Protein AF-A0ABD2ZJ04-F1 (afdb_monomer)

Radius of gyration: 22.03 Å; Cα contacts (8 Å, |Δi|>4): 83; chains: 1; bounding box: 43×37×84 Å

Solvent-accessible surface area (backbone atoms only — not comparable to full-atom values): 11538 Å² total; per-residue (Å²): 123,84,74,58,59,59,57,52,47,53,53,50,46,56,52,48,55,53,50,49,58,64,71,70,45,94,80,73,54,46,64,70,48,46,62,56,54,50,48,50,54,46,53,33,56,52,32,47,68,39,93,46,64,73,49,20,69,52,22,46,66,53,39,57,63,46,48,64,52,45,75,72,43,47,63,60,37,46,50,50,22,38,72,35,90,88,52,30,63,60,53,51,46,56,50,34,37,72,71,50,45,92,54,17,60,65,56,48,49,51,50,52,50,54,52,51,52,52,41,43,73,74,67,47,80,81,66,78,85,79,58,83,77,86,73,83,89,82,78,89,76,81,80,77,85,77,90,72,94,76,95,61,91,67,65,56,55,57,52,50,47,50,54,49,52,55,49,52,54,54,46,54,54,48,54,53,55,50,52,53,54,51,54,53,52,51,59,57,54,61,63,68,73,76,118

Foldseek 3Di:
DVPPVVVVVVLVVLVVVLVCVVVVDPDDQLLQNLVSLLVNLLSLVDQCPDPDPVSVVVSVVVNVVSVVVCVVCVLVSLLSNLVPPPCHLLVQLVSLCSNPPPCSVVVSVVSVVVNVVVCVVVPDDDDCPPPDPPDDDDDDDDDDDDDDDDDDRRPVVVVVSVVVVVVVVVVVVVVVVVVVVVVVVVVVVVVVVPD

pLDDT: mean 72.61, std 16.32, range [30.22, 89.62]

Sequence (195 aa):
MNGKWHIVHDCLKKIYDATNHFSGNSFPTSNVFFPDICKLQLKLKEWENSDHDFIRNMAGPMKEKFEKYWDECCLVLAIAVVFDPRFKLALVEYNYNAIYGENAKKYVDRVRSAIVDLFVEYGGELNPSFGYACGSDIEESNFTGANKESDDISDDMFSNFDKWYYRSKSSTIRDYQKSELQAMQVALGESCFRG

InterPro domains:
  IPR012337 Ribonuclease H-like superfamily [SSF53098] (8-164)
  IPR025525 hAT-like transposase, RNase-H fold [PF14372] (31-122)

Mean predicted aligned error: 14.45 Å

Structure (mmCIF, N/CA/C/O backbone):
data_AF-A0ABD2ZJ04-F1
#
_entry.id   AF-A0ABD2ZJ04-F1
#
loop_
_atom_site.group_PDB
_atom_site.id
_atom_site.type_symbol
_atom_site.label_atom_id
_atom_site.label_alt_id
_atom_site.label_comp_id
_atom_site.label_asym_id
_atom_site.label_entity_id
_atom_site.label_seq_id
_atom_site.pdbx_PDB_ins_code
_atom_site.Cartn_x
_atom_site.Cartn_y
_atom_site.Cartn_z
_atom_site.occupancy
_atom_site.B_iso_or_equiv
_atom_site.auth_seq_id
_atom_site.auth_comp_id
_atom_site.auth_asym_id
_atom_site.auth_atom_id
_atom_site.pdbx_PDB_model_num
ATOM 1 N N . MET A 1 1 ? -17.247 -5.713 30.429 1.00 52.03 1 MET A N 1
ATOM 2 C CA . MET A 1 1 ? -15.778 -5.736 30.218 1.00 52.03 1 MET A CA 1
ATOM 3 C C . MET A 1 1 ? -15.306 -6.871 29.297 1.00 52.03 1 MET A C 1
ATOM 5 O O . MET A 1 1 ? -14.289 -6.691 28.644 1.00 52.03 1 MET A O 1
ATOM 9 N N . ASN A 1 2 ? -16.065 -7.963 29.134 1.00 56.69 2 ASN A N 1
ATOM 10 C CA . ASN A 1 2 ? -15.667 -9.153 28.351 1.00 56.69 2 ASN A CA 1
ATOM 11 C C . ASN A 1 2 ? -15.659 -8.973 26.815 1.00 56.69 2 ASN A C 1
ATOM 13 O O . ASN A 1 2 ? -15.213 -9.853 26.089 1.00 56.69 2 ASN A O 1
ATOM 17 N N . GLY A 1 3 ? -16.133 -7.828 26.312 1.00 64.00 3 GLY A N 1
ATOM 18 C CA . GLY A 1 3 ? -16.184 -7.530 24.879 1.00 64.00 3 GLY A CA 1
ATOM 19 C C . GLY A 1 3 ? -14.925 -6.867 24.300 1.00 64.00 3 GLY A C 1
ATOM 20 O O . GLY A 1 3 ? -14.785 -6.761 23.098 1.00 64.00 3 GLY A O 1
ATOM 21 N N . LYS A 1 4 ? -13.998 -6.377 25.127 1.00 75.00 4 LYS A N 1
ATOM 22 C CA . LYS A 1 4 ? -12.838 -5.627 24.604 1.00 75.00 4 LYS A CA 1
ATOM 23 C C . LYS A 1 4 ? -11.666 -6.536 24.231 1.00 75.00 4 LYS A C 1
ATOM 25 O O . LYS A 1 4 ? -10.938 -6.247 23.291 1.00 75.00 4 LYS A O 1
ATOM 30 N N . TRP A 1 5 ? -11.497 -7.641 24.960 1.00 76.50 5 TRP A N 1
ATOM 31 C CA . TRP A 1 5 ? -10.346 -8.531 24.797 1.00 76.50 5 TRP A CA 1
ATOM 32 C C . TRP A 1 5 ? -10.414 -9.365 23.514 1.00 76.50 5 TRP A C 1
ATOM 34 O O . TRP A 1 5 ? -9.384 -9.548 22.879 1.00 76.50 5 TRP A O 1
ATOM 44 N N . HIS A 1 6 ? -11.608 -9.803 23.092 1.00 80.88 6 HIS A N 1
ATOM 45 C CA . HIS A 1 6 ? -11.751 -10.559 21.842 1.00 80.88 6 HIS A CA 1
ATOM 46 C C . HIS A 1 6 ? -11.342 -9.719 20.623 1.00 80.88 6 HIS A C 1
ATOM 48 O O . HIS A 1 6 ? -10.583 -10.190 19.791 1.00 80.88 6 HIS A O 1
ATOM 54 N N . ILE A 1 7 ? -11.716 -8.435 20.586 1.00 80.94 7 ILE A N 1
ATOM 55 C CA . ILE A 1 7 ? -11.368 -7.545 19.469 1.00 80.94 7 ILE A CA 1
ATOM 56 C C . ILE A 1 7 ? -9.852 -7.316 19.393 1.00 80.94 7 ILE A C 1
ATOM 58 O O . ILE A 1 7 ? -9.258 -7.375 18.320 1.00 80.94 7 ILE A O 1
ATOM 62 N N . VAL A 1 8 ? -9.205 -7.095 20.543 1.00 80.62 8 VAL A N 1
ATOM 63 C CA . VAL A 1 8 ? -7.740 -6.959 20.607 1.00 80.62 8 VAL A CA 1
ATOM 64 C C . VAL A 1 8 ? -7.053 -8.257 20.188 1.00 80.62 8 VAL A C 1
ATOM 66 O O . VAL A 1 8 ? -6.099 -8.218 19.415 1.00 80.62 8 VAL A O 1
ATOM 69 N N . HIS A 1 9 ? -7.545 -9.402 20.664 1.00 84.38 9 HIS A N 1
ATOM 70 C CA . HIS A 1 9 ? -7.049 -10.712 20.261 1.00 84.38 9 HIS A CA 1
ATOM 71 C C . HIS A 1 9 ? -7.141 -10.900 18.741 1.00 84.38 9 HIS A C 1
ATOM 73 O O . HIS A 1 9 ? -6.164 -11.317 18.129 1.00 84.38 9 HIS A O 1
ATOM 79 N N . ASP A 1 10 ? -8.255 -10.523 18.115 1.00 83.62 10 ASP A N 1
ATOM 80 C CA . ASP A 1 10 ? -8.449 -10.677 16.671 1.00 83.62 10 ASP A CA 1
ATOM 81 C C . ASP A 1 10 ? -7.525 -9.763 15.853 1.00 83.62 10 ASP A C 1
ATOM 83 O O . ASP A 1 10 ? -7.024 -10.163 14.799 1.00 83.62 10 ASP A O 1
ATOM 87 N N . CYS A 1 11 ? -7.245 -8.551 16.341 1.00 80.44 11 CYS A N 1
ATOM 88 C CA . CYS A 1 11 ? -6.226 -7.678 15.757 1.00 80.44 11 CYS A CA 1
ATOM 89 C C . CYS A 1 11 ? -4.829 -8.304 15.862 1.00 80.44 11 CYS A C 1
ATOM 91 O O . CYS A 1 11 ? -4.124 -8.420 14.860 1.00 80.44 11 CYS A O 1
ATOM 93 N N . LEU A 1 12 ? -4.438 -8.743 17.061 1.00 82.25 12 LEU A N 1
ATOM 94 C CA . LEU A 1 12 ? -3.126 -9.347 17.300 1.00 82.25 12 LEU A CA 1
ATOM 95 C C . LEU A 1 12 ? -2.943 -10.643 16.509 1.00 82.25 12 LEU A C 1
ATOM 97 O O . LEU A 1 12 ? -1.860 -10.880 15.982 1.00 82.25 12 LEU A O 1
ATOM 101 N N . LYS A 1 13 ? -4.004 -11.440 16.368 1.00 84.25 13 LYS A N 1
ATOM 102 C CA . LYS A 1 13 ? -4.003 -12.665 15.571 1.00 84.25 13 LYS A CA 1
ATOM 103 C C . LYS A 1 13 ? -3.698 -12.374 14.103 1.00 84.25 13 LYS A C 1
ATOM 105 O O . LYS A 1 13 ? -2.805 -12.997 13.550 1.00 84.25 13 LYS A O 1
ATOM 110 N N . LYS A 1 14 ? -4.324 -11.358 13.499 1.00 80.88 14 LYS A N 1
ATOM 111 C CA . LYS A 1 14 ? -4.039 -10.955 12.105 1.00 80.88 14 LYS A CA 1
ATOM 112 C C . LYS A 1 14 ? -2.576 -10.558 11.889 1.00 80.88 14 LYS A C 1
ATOM 114 O O . LYS A 1 14 ? -1.989 -10.890 10.863 1.00 80.88 14 LYS A O 1
ATOM 119 N N . ILE A 1 15 ? -1.979 -9.864 12.857 1.00 78.50 15 ILE A N 1
ATOM 120 C CA . ILE A 1 15 ? -0.561 -9.476 12.800 1.00 78.50 15 ILE A CA 1
ATOM 121 C C . ILE A 1 15 ? 0.333 -10.702 12.975 1.00 78.50 15 ILE A C 1
ATOM 123 O O . ILE A 1 15 ? 1.329 -10.846 12.266 1.00 78.50 15 ILE A O 1
ATOM 127 N N . TYR A 1 16 ? -0.021 -11.583 13.910 1.00 82.69 16 TYR A N 1
ATOM 128 C CA . TYR A 1 16 ? 0.692 -12.829 14.147 1.00 82.69 16 TYR A CA 1
ATOM 129 C C . TYR A 1 16 ? 0.674 -13.723 12.908 1.00 82.69 16 TYR A C 1
ATOM 131 O O . TYR A 1 16 ? 1.734 -14.171 12.492 1.00 82.69 16 TYR A O 1
ATOM 139 N N . ASP A 1 17 ? -0.483 -13.907 12.273 1.00 81.56 17 ASP A N 1
ATOM 140 C CA . ASP A 1 17 ? -0.634 -14.732 11.074 1.00 81.56 17 ASP A CA 1
ATOM 141 C C . ASP A 1 17 ? 0.204 -14.177 9.912 1.00 81.56 17 ASP A C 1
ATOM 143 O O . ASP A 1 17 ? 0.935 -14.929 9.266 1.00 81.56 17 ASP A O 1
ATOM 147 N N . ALA A 1 18 ? 0.194 -12.853 9.707 1.00 74.69 18 ALA A N 1
ATOM 148 C CA . ALA A 1 18 ? 1.066 -12.198 8.732 1.00 74.69 18 ALA A CA 1
ATOM 149 C C . ALA A 1 18 ? 2.553 -12.410 9.071 1.00 74.69 18 ALA A C 1
ATOM 151 O O . ALA A 1 18 ? 3.339 -12.818 8.221 1.00 74.69 18 ALA A O 1
ATOM 152 N N . THR A 1 19 ? 2.940 -12.214 10.335 1.00 76.06 19 THR A N 1
ATOM 153 C CA . THR A 1 19 ? 4.325 -12.402 10.806 1.00 76.06 19 THR A CA 1
ATOM 154 C C . THR A 1 19 ? 4.795 -13.841 1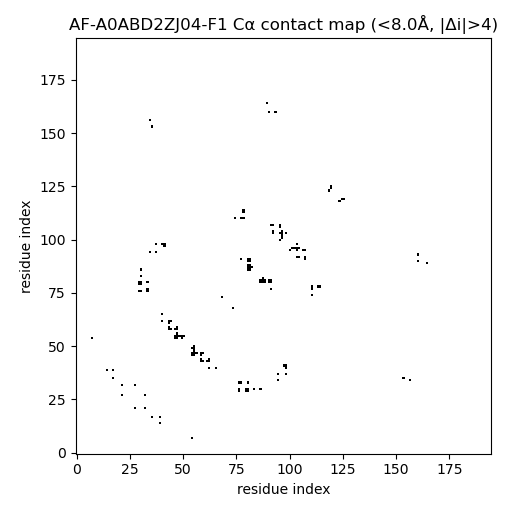0.661 1.00 76.06 19 THR A C 1
ATOM 156 O O . THR A 1 19 ? 5.926 -14.076 10.248 1.00 76.06 19 THR A O 1
ATOM 159 N N . ASN A 1 20 ? 3.932 -14.805 10.963 1.00 76.94 20 ASN A N 1
ATOM 160 C CA . ASN A 1 20 ? 4.231 -16.222 10.847 1.00 76.94 20 ASN A CA 1
ATOM 161 C C . ASN A 1 20 ? 4.338 -16.659 9.381 1.00 76.94 20 ASN A C 1
ATOM 163 O O . ASN A 1 20 ? 5.167 -17.502 9.050 1.00 76.94 20 ASN A O 1
ATOM 167 N N . HIS A 1 21 ? 3.560 -16.044 8.486 1.00 72.81 21 HIS A N 1
ATOM 168 C CA . HIS A 1 21 ? 3.759 -16.201 7.047 1.00 72.81 21 HIS A CA 1
ATOM 169 C C . HIS A 1 21 ? 5.147 -15.680 6.633 1.00 72.81 21 HIS A C 1
ATOM 171 O O . HIS A 1 21 ? 5.867 -16.363 5.903 1.00 72.81 21 HIS A O 1
ATOM 177 N N . PHE A 1 22 ? 5.564 -14.513 7.143 1.00 68.12 22 PHE A N 1
ATOM 178 C CA . PHE A 1 22 ? 6.893 -13.951 6.866 1.00 68.12 22 PHE A CA 1
ATOM 179 C C . PHE A 1 22 ? 8.036 -14.819 7.406 1.00 68.12 22 PHE A C 1
ATOM 181 O O . PHE A 1 22 ? 9.030 -15.017 6.712 1.00 68.12 22 PHE A O 1
ATOM 188 N N . SER A 1 23 ? 7.913 -15.334 8.632 1.00 67.06 23 SER A N 1
ATOM 189 C CA . SER A 1 23 ? 8.980 -16.078 9.312 1.00 67.06 23 SER A CA 1
ATOM 190 C C . SER A 1 23 ? 9.036 -17.564 8.950 1.00 67.06 23 SER A C 1
ATOM 192 O O . SER A 1 23 ? 10.088 -18.184 9.097 1.00 67.06 23 SER A O 1
ATOM 194 N N . GLY A 1 24 ? 7.922 -18.144 8.493 1.00 60.47 24 GLY A N 1
ATOM 195 C CA . GLY A 1 24 ? 7.795 -19.571 8.195 1.00 60.47 24 GLY A CA 1
ATOM 196 C C . GLY A 1 24 ? 8.286 -19.988 6.808 1.00 60.47 24 GLY A C 1
ATOM 197 O O . GLY A 1 24 ? 8.495 -21.178 6.574 1.00 60.47 24 GLY A O 1
ATOM 198 N N . ASN A 1 25 ? 8.491 -19.042 5.889 1.00 60.53 25 ASN A N 1
ATOM 199 C CA . ASN A 1 25 ? 8.977 -19.334 4.544 1.00 60.53 25 ASN A CA 1
ATOM 200 C C . ASN A 1 25 ? 10.493 -19.091 4.464 1.00 60.53 25 ASN A C 1
ATOM 202 O O . ASN A 1 25 ? 10.978 -18.007 4.775 1.00 60.53 25 ASN A O 1
ATOM 206 N N . SER A 1 26 ? 11.253 -20.095 4.018 1.00 56.44 26 SER A N 1
ATOM 207 C CA . SER A 1 26 ? 12.721 -20.032 3.969 1.00 56.44 26 SER A CA 1
ATOM 208 C C . SER A 1 26 ? 13.263 -19.115 2.867 1.00 56.44 26 SER A C 1
ATOM 210 O O . SER A 1 26 ? 14.284 -18.475 3.090 1.00 56.44 26 SER A O 1
ATOM 212 N N 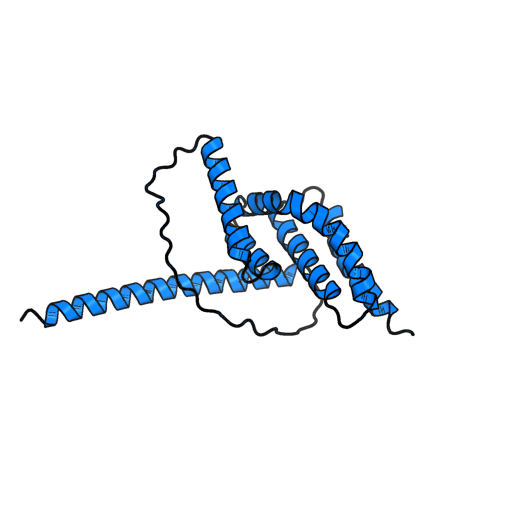. PHE A 1 27 ? 12.582 -19.010 1.715 1.00 53.12 27 PHE A N 1
ATOM 213 C CA . PHE A 1 27 ? 12.887 -18.053 0.629 1.00 53.12 27 PHE A CA 1
ATOM 214 C C . PHE A 1 27 ? 11.633 -17.641 -0.171 1.00 53.12 27 PHE A C 1
ATOM 216 O O . PHE A 1 27 ? 11.444 -18.023 -1.325 1.00 53.12 27 PHE A O 1
ATOM 223 N N . PRO A 1 28 ? 10.733 -16.883 0.442 1.00 55.59 28 PRO A N 1
ATOM 224 C CA . PRO A 1 28 ? 9.572 -16.297 -0.220 1.00 55.59 28 PRO A CA 1
ATOM 225 C C . PRO A 1 28 ? 10.015 -15.138 -1.120 1.00 55.59 28 PRO A C 1
ATOM 227 O O . PRO A 1 28 ? 10.674 -14.191 -0.692 1.00 55.59 28 PRO A O 1
ATOM 230 N N . THR A 1 29 ? 9.684 -15.233 -2.403 1.00 65.25 29 THR A N 1
ATOM 231 C CA . THR A 1 29 ? 10.019 -14.223 -3.407 1.00 65.25 29 THR A CA 1
ATOM 232 C C . THR A 1 29 ? 9.191 -12.948 -3.174 1.00 65.25 29 THR A C 1
ATOM 234 O O . THR A 1 29 ? 8.032 -13.024 -2.762 1.00 65.25 29 THR A O 1
ATOM 237 N N . SER A 1 30 ? 9.757 -11.759 -3.426 1.00 67.94 30 SER A N 1
ATOM 238 C CA . SER A 1 30 ? 9.139 -10.457 -3.088 1.00 67.94 30 SER A CA 1
ATOM 239 C C . SER A 1 30 ? 7.707 -10.270 -3.607 1.00 67.94 30 SER A C 1
ATOM 241 O O . SER A 1 30 ? 6.911 -9.572 -2.987 1.00 67.94 30 SER A O 1
ATOM 243 N N . ASN A 1 31 ? 7.349 -10.925 -4.711 1.00 66.88 31 ASN A N 1
ATOM 244 C CA . ASN A 1 31 ? 6.005 -10.932 -5.291 1.00 66.88 31 ASN A CA 1
ATOM 245 C C . ASN A 1 31 ? 4.940 -11.628 -4.420 1.00 66.88 31 ASN A C 1
ATOM 247 O O . ASN A 1 31 ? 3.766 -11.293 -4.536 1.00 66.88 31 ASN A O 1
ATOM 251 N N . VAL A 1 32 ? 5.327 -12.578 -3.563 1.00 71.81 32 VAL A N 1
ATOM 252 C CA . VAL A 1 32 ? 4.417 -13.242 -2.613 1.00 71.81 32 VAL A CA 1
ATOM 253 C C . VAL A 1 32 ? 4.192 -12.352 -1.394 1.00 71.81 32 VAL A C 1
ATOM 255 O O . VAL A 1 32 ? 3.076 -12.221 -0.912 1.00 71.81 32 VAL A O 1
ATOM 258 N N . PHE A 1 33 ? 5.245 -11.683 -0.935 1.00 74.06 33 PHE A N 1
ATOM 259 C CA . PHE A 1 33 ? 5.199 -10.885 0.284 1.00 74.06 33 PHE A CA 1
ATOM 260 C C . PHE A 1 33 ? 4.663 -9.480 0.129 1.00 74.06 33 PHE A C 1
ATOM 262 O O . PHE A 1 33 ? 4.046 -8.958 1.054 1.00 74.06 33 PHE A O 1
ATOM 269 N N . PHE A 1 34 ? 4.922 -8.843 -1.006 1.00 79.06 34 PHE A N 1
ATOM 270 C CA . PHE A 1 34 ? 4.532 -7.459 -1.207 1.00 79.06 34 PHE A CA 1
ATOM 271 C C . PHE A 1 34 ? 3.024 -7.232 -0.978 1.00 79.06 34 PHE A C 1
ATOM 273 O O . PHE A 1 34 ? 2.696 -6.312 -0.228 1.00 79.06 34 PHE A O 1
ATOM 280 N N . PRO A 1 35 ? 2.105 -8.080 -1.486 1.00 79.44 35 PRO A N 1
ATOM 281 C CA . PRO A 1 35 ? 0.676 -7.963 -1.184 1.00 79.44 35 PRO A CA 1
ATOM 282 C C . PRO A 1 35 ? 0.341 -8.079 0.311 1.00 79.44 35 PRO A C 1
ATOM 284 O O . PRO A 1 35 ? -0.483 -7.321 0.820 1.00 79.44 35 PRO A O 1
ATOM 287 N N . ASP A 1 36 ? 0.997 -8.981 1.042 1.00 78.50 36 ASP A N 1
ATOM 288 C CA . ASP A 1 36 ? 0.732 -9.190 2.471 1.00 78.50 36 ASP A CA 1
ATOM 289 C C . ASP A 1 36 ? 1.241 -8.032 3.335 1.00 78.50 36 ASP A C 1
ATOM 291 O O . ASP A 1 36 ? 0.554 -7.586 4.257 1.00 78.50 36 ASP A O 1
ATOM 295 N N . ILE A 1 37 ? 2.393 -7.461 2.978 1.00 82.06 37 ILE A N 1
ATOM 296 C CA . ILE A 1 37 ? 2.924 -6.247 3.609 1.00 82.06 37 ILE A CA 1
ATOM 297 C C . ILE A 1 37 ? 2.000 -5.051 3.308 1.00 82.06 37 ILE A C 1
ATOM 299 O O . ILE A 1 37 ? 1.683 -4.273 4.209 1.00 82.06 37 ILE A O 1
ATOM 303 N N . CYS A 1 38 ? 1.497 -4.933 2.074 1.00 84.31 38 CYS A N 1
ATOM 304 C CA . CYS A 1 38 ? 0.536 -3.895 1.689 1.00 84.31 38 CYS A CA 1
ATOM 305 C C . CYS A 1 38 ? -0.784 -3.999 2.475 1.00 84.31 38 CYS A C 1
ATOM 307 O O . CYS A 1 38 ? -1.304 -2.992 2.958 1.00 84.31 38 CYS A O 1
ATOM 309 N N . LYS A 1 39 ? -1.319 -5.213 2.659 1.00 82.12 39 LYS A N 1
ATOM 310 C CA . LYS A 1 39 ? -2.508 -5.456 3.496 1.00 82.12 39 LYS A CA 1
ATOM 311 C C . LYS A 1 39 ? -2.283 -5.075 4.947 1.00 82.12 39 LYS A C 1
ATOM 313 O O . LYS A 1 39 ? -3.171 -4.483 5.558 1.00 82.12 39 LYS A O 1
ATOM 318 N N . LEU A 1 40 ? -1.133 -5.438 5.512 1.00 85.62 40 LEU A N 1
ATOM 319 C CA . LEU A 1 40 ? -0.816 -5.104 6.895 1.00 85.62 40 LEU A CA 1
ATOM 320 C C . LEU A 1 40 ? -0.791 -3.582 7.079 1.00 85.62 40 LEU A C 1
ATOM 322 O O . LEU A 1 40 ? -1.387 -3.080 8.032 1.00 85.62 40 LEU A O 1
ATOM 326 N N . GLN A 1 41 ? -0.222 -2.851 6.114 1.00 86.69 41 GLN A N 1
ATOM 327 C CA . GLN A 1 41 ? -0.244 -1.388 6.105 1.00 86.69 41 GLN A CA 1
ATOM 328 C C . GLN A 1 41 ? -1.672 -0.824 6.056 1.00 86.69 41 GLN A C 1
ATOM 330 O O . GLN A 1 41 ? -2.004 0.095 6.808 1.00 86.69 41 GLN A O 1
ATOM 335 N N . LEU A 1 42 ? -2.547 -1.394 5.220 1.00 86.00 42 LEU A N 1
ATOM 336 C CA . LEU A 1 42 ? -3.963 -1.011 5.161 1.00 86.00 42 LEU A CA 1
ATOM 337 C C . LEU A 1 42 ? -4.687 -1.273 6.484 1.00 86.00 42 LEU A C 1
ATOM 339 O O . LEU A 1 42 ? -5.362 -0.385 6.997 1.00 86.00 42 LEU A O 1
ATOM 343 N N . LYS A 1 43 ? -4.506 -2.458 7.076 1.00 86.50 43 LYS A N 1
ATOM 344 C CA . LYS A 1 43 ? -5.142 -2.834 8.348 1.00 86.50 43 LYS A CA 1
ATOM 345 C C . LYS A 1 43 ? -4.693 -1.948 9.504 1.00 86.50 43 LYS A C 1
ATOM 347 O O . LYS A 1 43 ? -5.524 -1.537 10.308 1.00 86.50 43 LYS A O 1
ATOM 352 N N . LEU A 1 44 ? -3.407 -1.609 9.570 1.00 88.12 44 LEU A N 1
ATOM 353 C CA . LEU A 1 44 ? -2.886 -0.682 10.574 1.00 88.12 44 LEU A CA 1
ATOM 354 C C . LEU A 1 44 ? -3.495 0.718 10.417 1.00 88.12 44 LEU A C 1
ATOM 356 O O . LEU A 1 44 ? -3.888 1.319 11.415 1.00 88.12 44 LEU A O 1
ATOM 360 N N . LYS A 1 45 ? -3.654 1.202 9.178 1.00 86.81 45 LYS A N 1
ATOM 361 C CA . LYS A 1 45 ? -4.320 2.481 8.879 1.00 86.81 45 LYS A CA 1
ATOM 362 C C . LYS A 1 45 ? -5.817 2.457 9.218 1.00 86.81 45 LYS A C 1
ATOM 364 O O . LYS A 1 45 ? -6.338 3.440 9.739 1.00 86.81 45 LYS A O 1
ATOM 369 N N . GLU A 1 46 ? -6.511 1.349 8.964 1.00 87.56 46 GLU A N 1
ATOM 370 C CA . GLU A 1 46 ? -7.910 1.155 9.377 1.00 87.56 46 GLU A CA 1
ATOM 371 C C . GLU A 1 46 ? -8.051 1.196 10.906 1.00 87.56 46 GLU A C 1
ATOM 373 O O . GLU A 1 46 ? -8.918 1.888 11.435 1.00 87.56 46 GLU A O 1
ATOM 378 N N . TRP A 1 47 ? -7.185 0.487 11.634 1.00 87.62 47 TRP A N 1
ATOM 379 C CA . TRP A 1 47 ? -7.240 0.420 13.096 1.00 87.62 47 TRP A CA 1
ATOM 380 C C . TRP A 1 47 ? -6.853 1.729 13.784 1.00 87.62 47 TRP A C 1
ATOM 382 O O . TRP A 1 47 ? -7.423 2.063 14.823 1.00 87.62 47 TRP A O 1
ATOM 392 N N . GLU A 1 48 ? -5.930 2.491 13.201 1.00 88.00 48 GLU A N 1
ATOM 393 C CA . GLU A 1 48 ? -5.597 3.844 13.653 1.00 88.00 48 GLU A CA 1
ATOM 394 C C . GLU A 1 48 ? -6.812 4.786 13.578 1.00 88.00 48 GLU A C 1
ATOM 396 O O . GLU A 1 48 ? -6.980 5.646 14.438 1.00 88.00 48 GLU A O 1
ATOM 401 N N . ASN A 1 49 ? -7.708 4.573 12.612 1.00 85.62 49 ASN A N 1
ATOM 402 C CA . ASN A 1 49 ? -8.936 5.353 12.439 1.00 85.62 49 ASN A CA 1
ATOM 403 C C . ASN A 1 49 ? -10.179 4.673 13.041 1.00 85.62 49 ASN A C 1
ATOM 405 O O . ASN A 1 49 ? -11.305 5.033 12.707 1.00 85.62 49 ASN A O 1
ATOM 409 N N . SER A 1 50 ? -10.000 3.683 13.920 1.00 87.19 50 SER A N 1
ATOM 410 C CA . SER A 1 50 ? -11.116 2.961 14.532 1.00 87.19 50 SER A CA 1
ATOM 411 C C . SER A 1 50 ? -11.892 3.824 15.537 1.00 87.19 50 SER A C 1
ATOM 413 O O . SER A 1 50 ? -11.299 4.540 16.354 1.00 87.19 50 SER A O 1
ATOM 415 N N . ASP A 1 51 ? -13.218 3.643 15.559 1.00 85.12 51 ASP A N 1
ATOM 416 C CA . ASP A 1 51 ? -14.142 4.192 16.567 1.00 85.12 51 ASP A CA 1
ATOM 417 C C . ASP A 1 51 ? -13.830 3.710 17.995 1.00 85.12 51 ASP A C 1
ATOM 419 O O . ASP A 1 51 ? -14.285 4.277 18.989 1.00 85.12 51 ASP A O 1
ATOM 423 N N . HIS A 1 52 ? -13.057 2.632 18.124 1.00 85.25 52 HIS A N 1
ATOM 424 C CA . HIS A 1 52 ? -12.665 2.069 19.403 1.00 85.25 52 HIS A CA 1
ATOM 425 C C . HIS A 1 52 ? -11.328 2.644 19.880 1.00 85.25 52 HIS A C 1
ATOM 427 O O . HIS A 1 52 ? -10.260 2.243 19.418 1.00 85.25 52 HIS A O 1
ATOM 433 N N . ASP A 1 53 ? -11.376 3.502 20.902 1.00 84.94 53 ASP A N 1
ATOM 434 C CA . ASP A 1 53 ? -10.191 4.158 21.482 1.00 84.94 53 ASP A CA 1
ATOM 435 C C . ASP A 1 53 ? -9.060 3.191 21.854 1.00 84.94 53 ASP A C 1
ATOM 437 O O . ASP A 1 53 ? -7.885 3.488 21.659 1.00 84.94 53 ASP A O 1
ATOM 441 N N . PHE A 1 54 ? -9.396 2.007 22.370 1.00 82.12 54 PHE A N 1
ATOM 442 C CA . PHE A 1 54 ? -8.394 1.012 22.758 1.00 82.12 54 PHE A CA 1
ATOM 443 C C . PHE A 1 54 ? -7.697 0.362 21.551 1.00 82.12 54 PHE A C 1
ATOM 445 O O . PHE A 1 54 ? -6.532 -0.009 21.671 1.00 82.12 54 PHE A O 1
ATOM 452 N N . ILE A 1 55 ? -8.373 0.251 20.401 1.00 85.94 55 ILE A N 1
ATOM 453 C CA . ILE A 1 55 ? -7.765 -0.228 19.152 1.00 85.94 55 ILE A CA 1
ATOM 454 C C . ILE A 1 55 ? -6.829 0.844 18.616 1.00 85.94 55 ILE A C 1
ATOM 456 O O . ILE A 1 55 ? -5.678 0.542 18.325 1.00 85.94 55 ILE A O 1
ATOM 460 N N . ARG A 1 56 ? -7.278 2.100 18.573 1.00 88.38 56 ARG A N 1
ATOM 461 C CA . ARG A 1 56 ? -6.460 3.228 18.118 1.00 88.38 56 ARG A CA 1
ATOM 462 C C . ARG A 1 56 ? -5.188 3.400 18.953 1.00 88.38 56 ARG A C 1
ATOM 464 O O . ARG A 1 56 ? -4.099 3.522 18.395 1.00 88.38 56 ARG A O 1
ATOM 471 N N . ASN A 1 57 ? -5.310 3.310 20.280 1.00 85.75 57 ASN A N 1
ATOM 472 C CA . ASN A 1 57 ? -4.176 3.390 21.209 1.00 85.75 57 ASN A CA 1
ATOM 473 C C . ASN A 1 57 ? -3.152 2.258 21.017 1.00 85.75 57 ASN A C 1
ATOM 475 O O . ASN A 1 57 ? -1.977 2.440 21.322 1.00 85.75 57 ASN A O 1
ATOM 479 N N . MET A 1 58 ? -3.583 1.093 20.529 1.00 86.44 58 MET A N 1
ATOM 480 C CA . MET A 1 58 ? -2.695 -0.019 20.181 1.00 86.44 58 MET A CA 1
ATOM 481 C C . MET A 1 58 ? -2.122 0.139 18.765 1.00 86.44 58 MET A C 1
ATOM 483 O O . MET A 1 58 ? -0.938 -0.104 18.552 1.00 86.44 58 MET A O 1
ATOM 487 N N . ALA A 1 59 ? -2.949 0.544 17.802 1.00 88.31 59 ALA A N 1
ATOM 488 C CA . ALA A 1 59 ? -2.602 0.600 16.389 1.00 88.31 59 ALA A CA 1
ATOM 489 C C . ALA A 1 59 ? -1.531 1.649 16.087 1.00 88.31 59 ALA A C 1
ATOM 491 O O . ALA A 1 59 ? -0.619 1.350 15.323 1.00 88.31 59 ALA A O 1
ATOM 492 N N . GLY A 1 60 ? -1.587 2.825 16.723 1.00 86.81 60 GLY A N 1
ATOM 493 C CA . GLY A 1 60 ? -0.608 3.900 16.513 1.00 86.81 60 GLY A CA 1
ATOM 494 C C . GLY A 1 60 ? 0.846 3.439 16.716 1.00 86.81 60 GLY A C 1
ATOM 495 O O . GLY A 1 60 ? 1.619 3.456 15.760 1.00 86.81 60 GLY A O 1
ATOM 496 N N . PRO A 1 61 ? 1.222 2.928 17.906 1.00 87.44 61 PRO A N 1
ATOM 497 C CA . PRO A 1 61 ? 2.579 2.431 18.154 1.00 87.44 61 PRO A CA 1
ATOM 498 C C . PRO A 1 61 ? 3.000 1.253 17.262 1.00 87.44 61 PRO A C 1
ATOM 500 O O . PRO A 1 61 ? 4.185 1.077 16.976 1.00 87.44 61 PRO A O 1
ATOM 503 N N . MET A 1 62 ? 2.055 0.401 16.848 1.00 85.94 62 MET A N 1
ATOM 504 C CA . MET A 1 62 ? 2.349 -0.718 15.942 1.00 85.94 62 MET A CA 1
ATOM 505 C C . MET A 1 62 ? 2.614 -0.229 14.519 1.00 85.94 62 MET A C 1
ATOM 507 O O . MET A 1 62 ? 3.547 -0.704 13.873 1.00 85.94 62 MET A O 1
ATOM 511 N N . LYS A 1 63 ? 1.830 0.750 14.064 1.00 87.0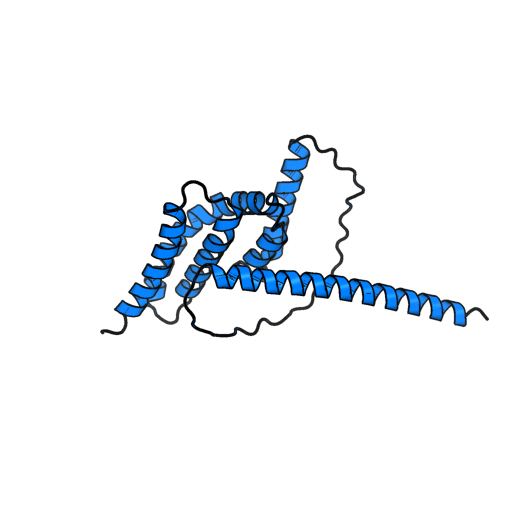0 63 LYS A N 1
ATOM 512 C CA . LYS A 1 63 ? 1.991 1.406 12.773 1.00 87.00 63 LYS A CA 1
ATOM 513 C C . LYS A 1 63 ? 3.302 2.175 12.699 1.00 87.00 63 LYS A C 1
ATOM 515 O O . LYS A 1 63 ? 4.038 1.969 11.750 1.00 87.00 63 LYS A O 1
ATOM 520 N N . GLU A 1 64 ? 3.650 2.952 13.721 1.00 88.00 64 GLU A N 1
ATOM 521 C CA . GLU A 1 64 ? 4.917 3.698 13.773 1.00 88.00 64 GLU A CA 1
ATOM 522 C C . GLU A 1 64 ? 6.137 2.770 13.617 1.00 88.00 64 GLU A C 1
ATOM 524 O O . GLU A 1 64 ? 7.050 3.035 12.833 1.00 88.00 64 GLU A O 1
ATOM 529 N N . LYS A 1 65 ? 6.134 1.623 14.311 1.00 85.56 65 LYS A N 1
ATOM 530 C CA . LYS A 1 65 ? 7.197 0.617 14.165 1.00 85.56 65 LYS A CA 1
ATOM 531 C C . LYS A 1 65 ? 7.243 0.025 12.764 1.00 85.56 65 LYS A C 1
ATOM 533 O O . LYS A 1 65 ? 8.332 -0.256 12.276 1.00 85.56 65 LYS A O 1
ATOM 538 N N . PHE A 1 66 ? 6.087 -0.194 12.147 1.00 86.50 66 PHE A N 1
ATOM 539 C CA . PHE A 1 66 ? 5.995 -0.754 10.806 1.00 86.50 66 PHE A CA 1
ATOM 540 C C . PHE A 1 66 ? 6.413 0.254 9.725 1.00 86.50 66 PHE A C 1
ATOM 542 O O . PHE A 1 66 ? 7.164 -0.110 8.822 1.00 86.50 66 PHE A O 1
ATOM 549 N N . GLU A 1 67 ? 6.002 1.519 9.842 1.00 86.31 67 GLU A N 1
ATOM 550 C CA . GLU A 1 67 ? 6.312 2.591 8.887 1.00 86.31 67 GLU A CA 1
ATOM 551 C C . GLU A 1 67 ? 7.820 2.773 8.699 1.00 86.31 67 GLU A C 1
ATOM 553 O O . GLU A 1 67 ? 8.277 2.945 7.572 1.00 86.31 67 GLU A O 1
ATOM 558 N N . LYS A 1 68 ? 8.608 2.602 9.769 1.00 83.31 68 LYS A N 1
ATOM 559 C CA . LYS A 1 68 ? 10.073 2.626 9.689 1.00 83.31 68 LYS A CA 1
ATOM 560 C C . LYS A 1 68 ? 10.633 1.626 8.668 1.00 83.31 68 LYS A C 1
ATOM 562 O O . LYS A 1 68 ? 11.544 1.960 7.920 1.00 83.31 68 LYS A O 1
ATOM 567 N N . TYR A 1 69 ? 10.094 0.409 8.632 1.00 79.50 69 TYR A N 1
ATOM 568 C CA . TYR A 1 69 ? 10.522 -0.619 7.678 1.00 79.50 69 TYR A CA 1
ATOM 569 C C . TYR A 1 69 ? 9.869 -0.435 6.308 1.00 79.50 69 TYR A C 1
ATOM 571 O O . TYR A 1 69 ? 10.481 -0.721 5.279 1.00 79.50 69 TYR A O 1
ATOM 579 N N . TRP A 1 70 ? 8.626 0.046 6.285 1.00 83.56 70 TRP A N 1
ATOM 580 C CA . TRP A 1 70 ? 7.899 0.322 5.053 1.00 83.56 70 TRP A CA 1
ATOM 581 C C . TRP A 1 70 ? 8.627 1.365 4.199 1.00 83.56 70 TRP A C 1
ATOM 583 O O . TRP A 1 70 ? 8.877 1.112 3.024 1.00 83.56 70 TRP A O 1
ATOM 593 N N . ASP A 1 71 ? 9.052 2.487 4.777 1.00 80.31 71 ASP A N 1
ATOM 594 C CA . ASP A 1 71 ? 9.720 3.554 4.022 1.00 80.31 71 ASP A CA 1
ATOM 595 C C . ASP A 1 71 ? 11.084 3.132 3.453 1.00 80.31 71 ASP A C 1
ATOM 597 O O . ASP A 1 71 ? 11.460 3.563 2.358 1.00 80.31 71 ASP A O 1
ATOM 601 N N . GLU A 1 72 ? 11.806 2.258 4.159 1.00 75.75 72 GLU A N 1
ATOM 602 C CA . GLU A 1 72 ? 13.115 1.751 3.736 1.00 75.75 72 GLU A CA 1
ATOM 603 C C . GLU A 1 72 ? 12.999 0.662 2.656 1.00 75.75 72 GLU A C 1
ATOM 605 O O . GLU A 1 72 ? 13.762 0.655 1.687 1.00 75.75 72 GLU A O 1
ATOM 610 N N . CYS A 1 73 ? 12.045 -0.263 2.792 1.00 78.50 73 CYS A N 1
ATOM 611 C CA . CYS A 1 73 ? 12.003 -1.475 1.969 1.00 78.50 73 CYS A CA 1
ATOM 612 C C . CYS A 1 73 ? 10.954 -1.449 0.849 1.00 78.50 73 CYS A C 1
ATOM 614 O O . CYS A 1 73 ? 11.087 -2.205 -0.116 1.00 78.50 73 CYS A O 1
ATOM 616 N N . CYS A 1 74 ? 9.921 -0.606 0.933 1.00 82.94 74 CYS A N 1
ATOM 617 C CA . CYS A 1 74 ? 8.775 -0.663 0.019 1.00 82.94 74 CYS A CA 1
ATOM 618 C C . CYS A 1 74 ? 9.167 -0.441 -1.450 1.00 82.94 74 CYS A C 1
ATOM 620 O O . CYS A 1 74 ? 8.719 -1.183 -2.324 1.00 82.94 74 CYS A O 1
ATOM 622 N N . LEU A 1 75 ? 10.079 0.499 -1.730 1.00 83.94 75 LEU A N 1
ATOM 623 C CA . LEU A 1 75 ? 10.565 0.734 -3.095 1.00 83.94 75 LEU A CA 1
ATOM 624 C C . LEU A 1 75 ? 11.297 -0.491 -3.665 1.00 83.94 75 LEU A C 1
ATOM 626 O O . LEU A 1 75 ? 11.041 -0.882 -4.801 1.00 83.94 75 LEU A O 1
ATOM 630 N N . VAL A 1 76 ? 12.173 -1.119 -2.877 1.00 85.12 76 VAL A N 1
ATOM 631 C CA . VAL A 1 76 ? 12.943 -2.299 -3.304 1.00 85.12 76 VAL A CA 1
ATOM 632 C C . VAL A 1 76 ? 12.017 -3.491 -3.551 1.00 85.12 76 VAL A C 1
ATOM 634 O O . VAL A 1 76 ? 12.149 -4.181 -4.562 1.00 85.12 76 VAL A O 1
ATOM 637 N N . LEU A 1 77 ? 11.038 -3.707 -2.667 1.00 83.94 77 LEU A N 1
ATOM 638 C CA . LEU A 1 77 ? 10.030 -4.752 -2.835 1.00 83.94 77 LEU A CA 1
ATOM 639 C C . LEU A 1 77 ? 9.176 -4.514 -4.085 1.00 83.94 77 LEU A C 1
ATOM 641 O O . LEU A 1 77 ? 8.951 -5.451 -4.849 1.00 83.94 77 LEU A O 1
ATOM 645 N N . ALA A 1 78 ? 8.759 -3.269 -4.332 1.00 84.38 78 ALA A N 1
ATOM 646 C CA . ALA A 1 78 ? 8.006 -2.903 -5.525 1.00 84.38 78 ALA A CA 1
ATOM 647 C C . ALA A 1 78 ? 8.813 -3.150 -6.809 1.00 84.38 78 ALA A C 1
ATOM 649 O O . ALA A 1 78 ? 8.294 -3.752 -7.742 1.00 84.38 78 ALA A O 1
ATOM 650 N N . ILE A 1 79 ? 10.094 -2.769 -6.856 1.00 85.12 79 ILE A N 1
ATOM 651 C CA . ILE A 1 79 ? 10.970 -3.053 -8.006 1.00 85.12 79 ILE A CA 1
ATOM 652 C C . ILE A 1 79 ? 11.097 -4.567 -8.233 1.00 85.12 79 ILE A C 1
ATOM 654 O O . ILE A 1 79 ? 10.934 -5.039 -9.359 1.00 85.12 79 ILE A O 1
ATOM 658 N N . ALA A 1 80 ? 11.319 -5.345 -7.169 1.00 84.75 80 ALA A N 1
ATOM 659 C CA . ALA A 1 80 ? 11.422 -6.801 -7.256 1.00 84.75 80 ALA A CA 1
ATOM 660 C C . ALA A 1 80 ? 10.127 -7.457 -7.772 1.00 84.75 80 ALA A C 1
ATOM 662 O O . ALA A 1 80 ? 10.186 -8.409 -8.546 1.00 84.75 80 ALA A O 1
ATOM 663 N N . VAL A 1 81 ? 8.960 -6.925 -7.392 1.00 84.38 81 VAL A N 1
ATOM 664 C CA . VAL A 1 81 ? 7.654 -7.346 -7.925 1.00 84.38 81 VAL A CA 1
ATOM 665 C C . VAL A 1 81 ? 7.537 -7.043 -9.417 1.00 84.38 81 VAL A C 1
ATOM 667 O O . VAL A 1 81 ? 7.032 -7.878 -10.165 1.00 84.38 81 VAL A O 1
ATOM 670 N N . VAL A 1 82 ? 8.001 -5.874 -9.871 1.00 84.38 82 VAL A N 1
ATOM 671 C CA . VAL A 1 82 ? 7.924 -5.502 -11.294 1.00 84.38 82 VAL A CA 1
ATOM 672 C C . VAL A 1 82 ? 8.812 -6.391 -12.159 1.00 84.38 82 VAL A C 1
ATOM 674 O O . VAL A 1 82 ? 8.428 -6.713 -1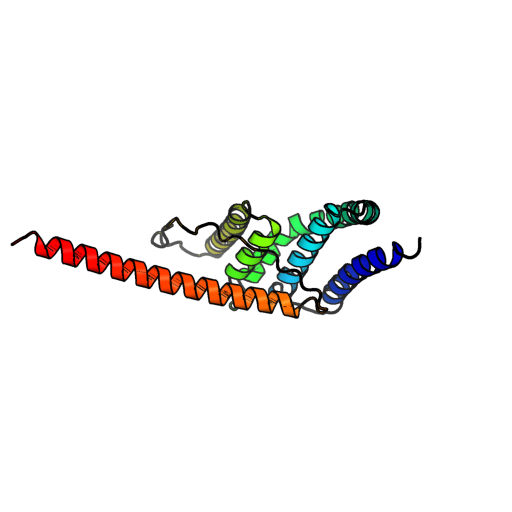3.285 1.00 84.38 82 VAL A O 1
ATOM 677 N N . PHE A 1 83 ? 9.958 -6.826 -11.634 1.00 79.69 83 PHE A N 1
ATOM 678 C CA . PHE A 1 83 ? 10.814 -7.798 -12.310 1.00 79.69 83 PHE A CA 1
ATOM 679 C C . PHE A 1 83 ? 10.255 -9.231 -12.305 1.00 79.69 83 PHE A C 1
ATOM 681 O O . PHE A 1 83 ? 10.754 -10.057 -13.069 1.00 79.69 83 PHE A O 1
ATOM 688 N N . ASP A 1 84 ? 9.200 -9.540 -11.537 1.00 76.50 84 ASP A N 1
ATOM 689 C CA . ASP A 1 84 ? 8.473 -10.805 -11.692 1.00 76.50 84 ASP A CA 1
ATOM 690 C C . ASP A 1 84 ? 7.599 -10.753 -12.970 1.00 76.50 84 ASP A C 1
ATOM 692 O O . ASP A 1 84 ? 6.665 -9.940 -13.058 1.00 76.50 84 ASP A O 1
ATOM 696 N N . PRO A 1 85 ? 7.837 -11.636 -13.964 1.00 65.88 85 PRO A N 1
ATOM 697 C CA . PRO A 1 85 ? 7.138 -11.620 -15.253 1.00 65.88 85 PRO A CA 1
ATOM 698 C C . PRO A 1 85 ? 5.610 -11.727 -15.159 1.00 65.88 85 PRO A C 1
ATOM 700 O O . PRO A 1 85 ? 4.905 -11.345 -16.101 1.00 65.88 85 PRO A O 1
ATOM 703 N N . ARG A 1 86 ? 5.095 -12.277 -14.050 1.00 63.34 86 ARG A N 1
ATOM 704 C CA . ARG A 1 86 ? 3.676 -12.599 -13.863 1.00 63.34 86 ARG A CA 1
ATOM 705 C C . ARG A 1 86 ? 2.837 -11.391 -13.457 1.00 63.34 86 ARG A C 1
ATOM 707 O O . ARG A 1 86 ? 1.685 -11.306 -13.868 1.00 63.34 86 ARG A O 1
ATOM 714 N N . PHE A 1 87 ? 3.400 -10.459 -12.690 1.00 64.19 87 PHE A N 1
ATOM 715 C CA . PHE A 1 87 ? 2.631 -9.409 -12.008 1.00 64.19 87 PHE A CA 1
ATOM 716 C C . PHE A 1 87 ? 2.866 -8.010 -12.588 1.00 64.19 87 PHE A C 1
ATOM 718 O O . PHE A 1 87 ? 1.911 -7.239 -12.724 1.00 64.19 87 PHE A O 1
ATOM 725 N N . LYS A 1 88 ? 4.103 -7.712 -13.024 1.00 76.06 88 LYS A N 1
ATOM 726 C CA . LYS A 1 88 ? 4.502 -6.422 -13.624 1.00 76.06 88 LYS A CA 1
ATOM 727 C C . LYS A 1 88 ? 4.135 -5.219 -12.722 1.00 76.06 88 LYS A C 1
ATOM 729 O O . LYS A 1 88 ? 3.819 -5.366 -11.544 1.00 76.06 88 LYS A O 1
ATOM 734 N N . LEU A 1 89 ? 4.160 -4.004 -13.281 1.00 83.56 89 LEU A N 1
ATOM 735 C CA . LEU A 1 89 ? 3.785 -2.751 -12.597 1.00 83.56 89 LEU A CA 1
ATOM 736 C C . LEU A 1 89 ? 2.332 -2.733 -12.088 1.00 83.56 89 LEU A C 1
ATOM 738 O O . LEU A 1 89 ? 2.034 -2.047 -11.115 1.00 83.56 89 LEU A O 1
ATOM 742 N N . ALA A 1 90 ? 1.455 -3.546 -12.682 1.00 82.94 90 ALA A N 1
ATOM 743 C CA . ALA A 1 90 ? 0.033 -3.600 -12.353 1.00 82.94 90 ALA A CA 1
ATOM 744 C C . ALA A 1 90 ? -0.236 -3.988 -10.887 1.00 82.94 90 ALA A C 1
ATOM 746 O O . ALA A 1 90 ? -1.148 -3.447 -10.265 1.00 82.94 90 ALA A O 1
ATOM 747 N N . LEU A 1 91 ? 0.559 -4.897 -10.307 1.00 83.06 91 LEU A N 1
ATOM 748 C CA . LEU A 1 91 ? 0.394 -5.274 -8.898 1.00 83.06 91 LEU A CA 1
ATOM 749 C C . LEU A 1 91 ? 0.804 -4.136 -7.954 1.00 83.06 91 LEU A C 1
ATOM 751 O O . LEU A 1 91 ? 0.152 -3.922 -6.933 1.00 83.06 91 LEU A O 1
ATOM 755 N N . VAL A 1 92 ? 1.840 -3.373 -8.307 1.00 84.62 92 VAL A N 1
ATOM 756 C CA . VAL A 1 92 ? 2.259 -2.184 -7.549 1.00 84.62 92 VAL A CA 1
ATOM 757 C C . VAL A 1 92 ? 1.192 -1.094 -7.639 1.00 84.62 92 VAL A C 1
ATOM 759 O O . VAL A 1 92 ? 0.806 -0.540 -6.615 1.00 84.62 92 VAL A O 1
ATOM 762 N N . GLU A 1 93 ? 0.655 -0.843 -8.834 1.00 86.56 93 GLU A N 1
ATOM 763 C CA . GLU A 1 93 ? -0.443 0.105 -9.054 1.00 86.56 93 GLU A CA 1
ATOM 764 C C . GLU A 1 93 ? -1.675 -0.248 -8.220 1.00 86.56 93 GLU A C 1
ATOM 766 O O . GLU A 1 93 ? -2.202 0.610 -7.514 1.00 86.56 93 GLU A O 1
ATOM 771 N N . TYR A 1 94 ? -2.115 -1.507 -8.247 1.00 86.31 94 TYR A N 1
ATOM 772 C CA . TYR A 1 94 ? -3.266 -1.961 -7.467 1.00 86.31 94 TYR A CA 1
ATOM 773 C C . TYR A 1 94 ? -3.080 -1.708 -5.963 1.00 86.31 94 TYR A C 1
ATOM 775 O O . TYR A 1 94 ? -3.933 -1.099 -5.314 1.00 86.31 94 TYR A O 1
ATOM 783 N N . ASN A 1 95 ? -1.936 -2.122 -5.414 1.00 84.75 95 ASN A N 1
ATOM 784 C CA . ASN A 1 95 ? -1.647 -1.978 -3.989 1.00 84.75 95 ASN A CA 1
ATOM 785 C C . ASN A 1 95 ? -1.479 -0.511 -3.570 1.00 84.75 95 ASN A C 1
ATOM 787 O O . ASN A 1 95 ? -2.019 -0.091 -2.547 1.00 84.75 95 ASN A O 1
ATOM 791 N N . TYR A 1 96 ? -0.764 0.295 -4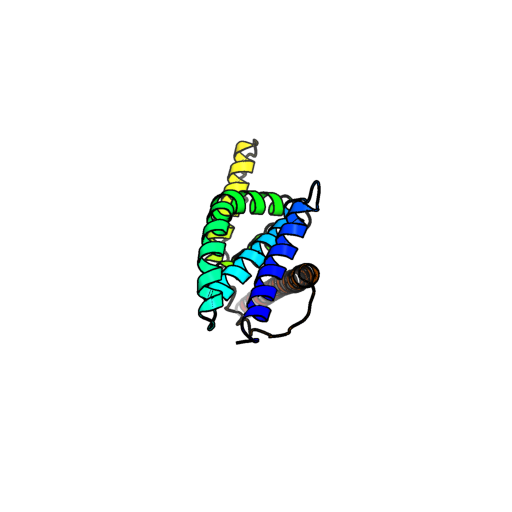.356 1.00 86.06 96 TYR A N 1
ATOM 792 C CA . TYR A 1 96 ? -0.540 1.702 -4.025 1.00 86.06 96 TYR A CA 1
ATOM 793 C C . TYR A 1 96 ? -1.811 2.536 -4.141 1.00 86.06 96 TYR A C 1
ATOM 795 O O . TYR A 1 96 ? -1.998 3.428 -3.316 1.00 86.06 96 TYR A O 1
ATOM 803 N N . ASN A 1 97 ? -2.706 2.227 -5.084 1.00 87.19 97 ASN A N 1
ATOM 804 C CA . ASN A 1 97 ? -4.029 2.854 -5.137 1.00 87.19 97 ASN A CA 1
ATOM 805 C C . ASN A 1 97 ? -4.821 2.592 -3.853 1.00 87.19 97 ASN A C 1
ATOM 807 O O . ASN A 1 97 ? -5.395 3.523 -3.295 1.00 87.19 97 ASN A O 1
ATOM 811 N N . ALA A 1 98 ? -4.786 1.366 -3.327 1.00 83.69 98 ALA A N 1
ATOM 812 C CA . ALA A 1 98 ? -5.448 1.057 -2.063 1.00 83.69 98 ALA A CA 1
ATOM 813 C C . ALA A 1 98 ? -4.824 1.814 -0.871 1.00 83.69 98 ALA A C 1
ATOM 815 O O . ALA A 1 98 ? -5.544 2.327 -0.017 1.00 83.69 98 ALA A O 1
ATOM 816 N N . ILE A 1 99 ? -3.490 1.910 -0.801 1.00 85.19 99 ILE A N 1
ATOM 817 C CA . ILE A 1 99 ? -2.774 2.499 0.349 1.00 85.19 99 ILE A CA 1
ATOM 818 C C . ILE A 1 99 ? -2.820 4.033 0.347 1.00 85.19 99 ILE A C 1
ATOM 820 O O . ILE A 1 99 ? -3.073 4.664 1.385 1.00 85.19 99 ILE A O 1
ATOM 824 N N . TYR A 1 100 ? -2.544 4.634 -0.809 1.00 83.94 100 TYR A N 1
ATOM 825 C CA . TYR A 1 100 ? -2.290 6.067 -0.964 1.00 83.94 100 TYR A CA 1
ATOM 826 C C . TYR A 1 100 ? -3.438 6.831 -1.634 1.00 83.94 100 TYR A C 1
ATOM 828 O O . TYR A 1 100 ? -3.423 8.064 -1.597 1.00 83.94 100 TYR A O 1
ATOM 836 N N . GLY A 1 101 ? -4.421 6.138 -2.220 1.00 86.94 101 GLY A N 1
ATOM 837 C CA . GLY A 1 101 ? -5.542 6.764 -2.923 1.00 86.94 101 GLY A CA 1
ATOM 838 C C . GLY A 1 101 ? -5.060 7.660 -4.063 1.00 86.94 101 GLY A C 1
ATOM 839 O O . GLY A 1 101 ? -4.235 7.252 -4.875 1.00 86.94 101 GLY A O 1
ATOM 840 N N . GLU A 1 102 ? -5.507 8.915 -4.079 1.00 84.88 102 GLU A N 1
ATOM 841 C CA . GLU A 1 102 ? -5.142 9.921 -5.092 1.00 84.88 102 GLU A CA 1
ATOM 842 C C . GLU A 1 102 ? -3.625 10.138 -5.231 1.00 84.88 102 GLU A C 1
ATOM 844 O O . GLU A 1 102 ? -3.121 10.443 -6.313 1.00 84.88 102 GLU A O 1
ATOM 849 N N . ASN A 1 103 ? -2.861 9.925 -4.154 1.00 85.25 103 ASN A N 1
ATOM 850 C CA . ASN A 1 103 ? -1.408 10.092 -4.170 1.00 85.25 103 ASN A CA 1
ATOM 851 C C . ASN A 1 103 ? -0.663 8.899 -4.790 1.00 85.25 103 ASN A C 1
ATOM 853 O O . ASN A 1 103 ? 0.550 8.985 -4.995 1.00 85.25 103 ASN A O 1
ATOM 857 N N . ALA A 1 104 ? -1.344 7.790 -5.098 1.00 86.88 104 ALA A N 1
ATOM 858 C CA . ALA A 1 104 ? -0.724 6.556 -5.577 1.00 86.88 104 ALA A CA 1
ATOM 859 C C . ALA A 1 104 ? 0.126 6.759 -6.832 1.00 86.88 104 ALA A C 1
ATOM 861 O O . ALA A 1 104 ? 1.234 6.225 -6.911 1.00 86.88 104 ALA A O 1
ATOM 862 N N . LYS A 1 105 ? -0.344 7.592 -7.771 1.00 87.12 105 LYS A N 1
ATOM 863 C CA . LYS A 1 105 ? 0.358 7.892 -9.026 1.00 87.12 105 LYS A CA 1
ATOM 864 C C . LYS A 1 105 ? 1.798 8.349 -8.788 1.00 87.12 105 LYS A C 1
ATOM 866 O O . LYS A 1 105 ? 2.713 7.829 -9.413 1.00 87.12 105 LYS A O 1
ATOM 871 N N . LYS A 1 106 ? 2.019 9.234 -7.811 1.00 89.62 106 LYS A N 1
ATOM 872 C CA . LYS A 1 106 ? 3.355 9.727 -7.441 1.00 89.62 106 LYS A CA 1
ATOM 873 C C . LYS A 1 106 ? 4.298 8.591 -7.026 1.00 89.62 106 LYS A C 1
ATOM 875 O O . LYS A 1 106 ? 5.474 8.601 -7.383 1.00 89.62 106 LYS A O 1
ATOM 880 N N . TYR A 1 107 ? 3.801 7.622 -6.258 1.00 86.56 107 TYR A N 1
ATOM 881 C CA . TYR A 1 107 ? 4.604 6.490 -5.789 1.00 86.56 107 TYR A CA 1
ATOM 882 C C . TYR A 1 107 ? 4.845 5.461 -6.897 1.00 86.56 107 TYR A C 1
ATOM 884 O O . TYR A 1 107 ? 5.944 4.918 -6.985 1.00 86.56 107 TYR A O 1
ATOM 892 N N . VAL A 1 108 ? 3.861 5.234 -7.770 1.00 88.12 108 VAL A N 1
ATOM 893 C CA . VAL A 1 108 ? 4.018 4.385 -8.963 1.00 88.12 108 VAL A CA 1
ATOM 894 C C . VAL A 1 108 ? 5.046 4.986 -9.921 1.00 88.12 108 VAL A C 1
ATOM 896 O O . VAL A 1 108 ? 5.948 4.279 -10.367 1.00 88.12 108 VAL A O 1
ATOM 899 N N . ASP A 1 109 ? 4.969 6.291 -10.189 1.00 88.31 109 ASP A N 1
ATOM 900 C CA . ASP A 1 109 ? 5.925 6.989 -11.051 1.00 88.31 109 ASP A CA 1
ATOM 901 C C . ASP A 1 109 ? 7.342 6.924 -10.469 1.00 88.31 109 ASP A C 1
ATOM 903 O O . ASP A 1 109 ? 8.290 6.657 -11.202 1.00 88.31 109 ASP A O 1
ATOM 907 N N . ARG A 1 110 ? 7.494 7.040 -9.142 1.00 88.81 110 ARG A N 1
ATOM 908 C CA . ARG A 1 110 ? 8.787 6.835 -8.469 1.00 88.81 110 ARG A CA 1
ATOM 909 C C . ARG A 1 110 ? 9.352 5.428 -8.702 1.00 88.81 110 ARG A C 1
ATOM 911 O O . ARG A 1 110 ? 10.549 5.299 -8.943 1.00 88.81 110 ARG A O 1
ATOM 918 N N . VAL A 1 111 ? 8.518 4.385 -8.638 1.00 88.44 111 VAL A N 1
ATOM 919 C CA . VAL A 1 111 ? 8.938 3.001 -8.941 1.00 88.44 111 VAL A CA 1
ATOM 920 C C . VAL A 1 111 ? 9.346 2.880 -10.410 1.00 88.44 111 VAL A C 1
ATOM 922 O O . VAL A 1 111 ? 10.390 2.304 -10.706 1.00 88.44 111 VAL A O 1
ATOM 925 N N . ARG A 1 112 ? 8.569 3.463 -11.332 1.00 87.81 112 ARG A N 1
ATOM 926 C CA . ARG A 1 112 ? 8.884 3.469 -12.768 1.00 87.81 112 ARG A CA 1
ATOM 927 C C . ARG A 1 112 ? 10.222 4.156 -13.048 1.00 87.81 112 ARG A C 1
ATOM 929 O O . ARG A 1 112 ? 11.040 3.569 -13.748 1.00 87.81 112 ARG A O 1
ATOM 936 N N . SER A 1 113 ? 10.456 5.347 -12.495 1.00 88.12 113 SER A N 1
ATOM 937 C CA . SER A 1 113 ? 11.731 6.061 -12.636 1.00 88.12 113 SER A CA 1
ATOM 938 C C . SER A 1 113 ? 12.897 5.219 -12.129 1.00 88.12 113 SER A C 1
ATOM 940 O O . SER A 1 113 ? 13.848 5.017 -12.870 1.00 88.12 113 SER A O 1
ATOM 942 N N . ALA A 1 114 ? 12.780 4.626 -10.936 1.00 88.06 114 ALA A N 1
ATOM 943 C CA . ALA A 1 114 ? 13.846 3.797 -10.375 1.00 88.06 114 ALA A CA 1
ATOM 944 C C . ALA A 1 114 ? 14.198 2.587 -11.262 1.00 88.06 114 ALA A C 1
ATOM 946 O O . ALA A 1 114 ? 15.363 2.220 -11.378 1.00 88.06 114 ALA A O 1
ATOM 947 N N . ILE A 1 115 ? 13.210 1.972 -11.918 1.00 87.75 115 ILE A N 1
ATOM 948 C CA . ILE A 1 115 ? 13.445 0.863 -12.857 1.00 87.75 115 ILE A CA 1
ATOM 949 C C . ILE A 1 115 ? 14.155 1.346 -14.123 1.00 87.75 115 ILE A C 1
ATOM 951 O O . ILE A 1 115 ? 15.046 0.660 -14.621 1.00 87.75 115 ILE A O 1
ATOM 955 N N . VAL A 1 116 ? 13.761 2.508 -14.650 1.00 86.06 116 VAL A N 1
ATOM 956 C CA . VAL A 1 116 ? 14.421 3.114 -15.815 1.00 86.06 116 VAL A CA 1
ATOM 957 C C . VAL A 1 116 ? 15.870 3.459 -15.483 1.00 86.06 116 VAL A C 1
ATOM 959 O O . VAL A 1 116 ? 16.756 3.110 -16.258 1.00 86.06 116 VAL A O 1
ATOM 962 N N . ASP A 1 117 ? 16.116 4.064 -14.322 1.00 87.38 117 ASP A N 1
ATOM 963 C CA . ASP A 1 117 ? 17.459 4.413 -13.858 1.00 87.38 117 ASP A CA 1
ATOM 964 C C . ASP A 1 117 ? 18.341 3.160 -13.738 1.00 87.38 117 ASP A C 1
ATOM 966 O O . ASP A 1 117 ? 19.446 3.133 -14.278 1.00 87.38 117 ASP A O 1
ATOM 970 N N . LEU A 1 118 ? 17.818 2.079 -13.139 1.00 86.50 118 LEU A N 1
ATOM 971 C CA . LEU A 1 118 ? 18.510 0.785 -13.061 1.00 86.50 118 LEU A CA 1
ATOM 972 C C . LEU A 1 118 ? 18.823 0.198 -14.443 1.00 86.50 118 LEU A C 1
ATOM 974 O O . LEU A 1 118 ? 19.890 -0.378 -14.646 1.00 86.50 118 LEU A O 1
ATOM 978 N N . PHE A 1 119 ? 17.903 0.322 -15.402 1.00 83.81 119 PHE A N 1
ATOM 979 C CA . PHE A 1 119 ? 18.112 -0.170 -16.764 1.00 83.81 119 PHE A CA 1
ATOM 980 C C . PHE A 1 119 ? 19.204 0.618 -17.501 1.00 83.81 119 PHE A C 1
ATOM 982 O O . PHE A 1 119 ? 20.042 0.021 -18.179 1.00 83.81 119 PHE A O 1
ATOM 989 N N . VAL A 1 120 ? 19.215 1.944 -17.347 1.00 86.81 120 VAL A N 1
ATOM 990 C CA . VAL A 1 120 ? 20.251 2.821 -17.909 1.00 86.81 120 VAL A CA 1
ATOM 991 C C . VAL A 1 120 ? 21.613 2.495 -17.304 1.00 86.81 120 VAL A C 1
ATOM 993 O O . VAL A 1 120 ? 22.573 2.292 -18.044 1.00 86.81 120 VAL A O 1
ATOM 996 N N . GLU A 1 121 ? 21.697 2.390 -15.975 1.00 85.69 121 GLU A N 1
ATOM 997 C CA . GLU A 1 121 ? 22.938 2.061 -15.264 1.00 85.69 121 GLU A CA 1
ATOM 998 C C . GLU A 1 121 ? 23.492 0.690 -15.671 1.00 85.69 121 GLU A C 1
ATOM 1000 O O . GLU A 1 121 ? 24.699 0.533 -15.850 1.00 85.69 121 GLU A O 1
ATOM 1005 N N . TYR A 1 122 ? 22.614 -0.293 -15.890 1.00 81.88 122 TYR A N 1
ATOM 1006 C CA . TYR A 1 122 ? 23.002 -1.634 -16.329 1.00 81.88 122 TYR A CA 1
ATOM 1007 C C . TYR A 1 122 ? 23.608 -1.671 -17.751 1.00 81.88 122 TYR A C 1
ATOM 1009 O O . TYR A 1 122 ? 24.221 -2.669 -18.129 1.00 81.88 122 TYR A O 1
ATOM 1017 N N . GLY A 1 123 ? 23.488 -0.593 -18.535 1.00 78.19 123 GLY A N 1
ATOM 1018 C CA . GLY A 1 123 ? 24.040 -0.486 -19.891 1.00 78.19 123 GLY A CA 1
ATOM 1019 C C . GLY A 1 123 ? 22.985 -0.420 -20.995 1.00 78.19 123 GLY A C 1
ATOM 1020 O O . GLY A 1 123 ? 23.295 -0.669 -22.159 1.00 78.19 123 GLY A O 1
ATOM 1021 N N . GLY A 1 124 ? 21.732 -0.112 -20.652 1.00 70.00 124 GLY A N 1
ATOM 1022 C CA . GLY A 1 124 ? 20.673 0.110 -21.628 1.00 70.00 124 GLY A CA 1
ATOM 1023 C C . GLY A 1 124 ? 20.813 1.460 -22.334 1.00 70.00 124 GLY A C 1
ATOM 1024 O O . GLY A 1 124 ? 20.619 2.508 -21.722 1.00 70.00 124 GLY A O 1
ATOM 1025 N N . GLU A 1 125 ? 21.078 1.458 -23.643 1.00 63.75 125 GLU A N 1
ATOM 1026 C CA . GLU A 1 125 ? 20.902 2.656 -24.470 1.00 63.75 125 GLU A CA 1
ATOM 1027 C C . GLU A 1 125 ? 19.399 2.949 -24.615 1.00 63.75 125 GLU A C 1
ATOM 1029 O O . GLU A 1 125 ? 18.654 2.205 -25.260 1.00 63.75 125 GLU A O 1
ATOM 1034 N N . LEU A 1 126 ? 18.919 4.033 -23.997 1.00 58.34 126 LEU A N 1
ATOM 1035 C CA . LEU A 1 126 ? 17.545 4.491 -24.196 1.00 58.34 126 LEU A CA 1
ATOM 1036 C C . LEU A 1 126 ? 17.407 5.084 -25.602 1.00 58.34 126 LEU A C 1
ATOM 1038 O O . LEU A 1 126 ? 17.763 6.236 -25.842 1.00 58.34 126 LEU A O 1
ATOM 1042 N N . ASN A 1 127 ? 16.836 4.319 -26.534 1.00 52.81 127 ASN A N 1
ATOM 1043 C CA . ASN A 1 127 ? 16.336 4.889 -27.781 1.00 52.81 127 ASN A CA 1
ATOM 1044 C C . ASN A 1 127 ? 15.178 5.855 -27.454 1.00 52.81 127 ASN A C 1
ATOM 1046 O O . ASN A 1 127 ? 14.165 5.415 -26.899 1.00 52.81 127 ASN A O 1
ATOM 1050 N N . PRO A 1 128 ? 15.251 7.144 -27.837 1.00 46.03 128 PRO A N 1
ATOM 1051 C CA . PRO A 1 128 ? 14.252 8.153 -27.469 1.00 46.03 128 PRO A CA 1
ATOM 1052 C C . PRO A 1 128 ? 12.875 7.953 -28.131 1.00 46.03 128 PRO A C 1
ATOM 1054 O O . PRO A 1 128 ? 11.975 8.768 -27.949 1.00 46.03 128 PRO A O 1
ATOM 1057 N N . SER A 1 129 ? 12.670 6.854 -28.865 1.00 44.81 129 SER A N 1
ATOM 1058 C CA . SER A 1 129 ? 11.368 6.479 -29.422 1.00 44.81 129 SER A CA 1
ATOM 1059 C C . SER A 1 129 ? 10.408 5.843 -28.404 1.00 44.81 129 SER A C 1
ATOM 1061 O O . SER A 1 129 ? 9.241 5.654 -28.736 1.00 44.81 129 SER A O 1
ATOM 1063 N N . PHE A 1 130 ? 10.837 5.565 -27.165 1.00 41.16 130 PHE A N 1
ATOM 1064 C CA . PHE A 1 130 ? 9.927 5.322 -26.031 1.00 41.16 130 PHE A CA 1
ATOM 1065 C C . PHE A 1 130 ? 9.527 6.663 -25.391 1.00 41.16 130 PHE A C 1
ATOM 1067 O O . PHE A 1 130 ? 9.664 6.906 -24.194 1.00 41.16 130 PHE A O 1
ATOM 1074 N N . GLY A 1 131 ? 9.091 7.585 -26.249 1.00 35.56 131 GLY A N 1
ATOM 1075 C CA . GLY A 1 131 ? 8.568 8.879 -25.862 1.00 35.56 131 GLY A CA 1
ATOM 1076 C C . GLY A 1 131 ? 7.247 8.696 -25.132 1.00 35.56 131 GLY A C 1
ATOM 1077 O O . GLY A 1 131 ? 6.284 8.175 -25.688 1.00 35.56 131 GLY A O 1
ATOM 1078 N N . TYR A 1 132 ? 7.244 9.123 -23.876 1.00 47.59 132 TYR A N 1
ATOM 1079 C CA . TYR A 1 132 ? 6.104 9.462 -23.039 1.00 47.59 132 TYR A CA 1
ATOM 1080 C C . TYR A 1 132 ? 4.869 9.911 -23.843 1.00 47.59 132 TYR A C 1
ATOM 1082 O O . TYR A 1 132 ? 4.689 11.094 -24.117 1.00 47.59 132 TYR A O 1
ATOM 1090 N N . ALA A 1 133 ? 3.977 8.978 -24.172 1.00 34.91 133 ALA A N 1
ATOM 1091 C CA . ALA A 1 133 ? 2.601 9.304 -24.513 1.00 34.91 133 ALA A CA 1
ATOM 1092 C C . ALA A 1 133 ? 1.809 9.345 -23.203 1.00 34.91 133 ALA A C 1
ATOM 1094 O O . ALA A 1 133 ? 1.243 8.355 -22.743 1.00 34.91 133 ALA A O 1
ATOM 1095 N N . CYS A 1 134 ? 1.842 10.515 -22.568 1.00 43.72 134 CYS A N 1
ATOM 1096 C CA . CYS A 1 134 ? 0.815 10.930 -21.629 1.00 43.72 134 CYS A CA 1
ATOM 1097 C C . CYS A 1 134 ? -0.506 11.004 -22.409 1.00 43.72 134 CYS A C 1
ATOM 1099 O O . CYS A 1 134 ? -0.709 11.925 -23.196 1.00 43.72 134 CYS A O 1
ATOM 1101 N N . GLY A 1 135 ? -1.355 9.994 -22.239 1.00 30.22 135 GLY A N 1
ATOM 1102 C CA . GLY A 1 135 ? -2.764 10.031 -22.607 1.00 30.22 135 GLY A CA 1
ATOM 1103 C C . GLY A 1 135 ? -3.569 10.046 -21.319 1.00 30.22 135 GLY A C 1
ATOM 1104 O O . GLY A 1 135 ? -3.513 9.095 -20.541 1.00 30.22 135 GLY A O 1
ATOM 1105 N N . SER A 1 136 ? -4.205 11.180 -21.065 1.00 50.16 136 SER A N 1
ATOM 1106 C CA . SER A 1 136 ? -5.173 11.415 -20.005 1.00 50.16 136 SER A CA 1
ATOM 1107 C C . SER A 1 136 ? -6.401 10.505 -20.136 1.00 50.16 136 SER A C 1
ATOM 1109 O O . SER A 1 136 ? -6.613 9.876 -21.168 1.00 50.16 136 SER A O 1
ATOM 1111 N N . ASP A 1 137 ? -7.206 10.520 -19.072 1.00 38.66 137 ASP A N 1
ATOM 1112 C CA . ASP A 1 137 ? -8.590 10.037 -18.984 1.00 38.66 137 ASP A CA 1
ATOM 1113 C C . ASP A 1 137 ? -8.757 8.598 -18.471 1.00 38.66 137 ASP A C 1
ATOM 1115 O O . ASP A 1 137 ? -8.936 7.646 -19.224 1.00 38.66 137 ASP A O 1
ATOM 1119 N N . ILE A 1 138 ? -8.781 8.457 -17.139 1.00 40.25 138 ILE A N 1
ATOM 1120 C CA . ILE A 1 138 ? -9.630 7.454 -16.485 1.00 40.25 138 ILE A CA 1
ATOM 1121 C C . ILE A 1 138 ? -10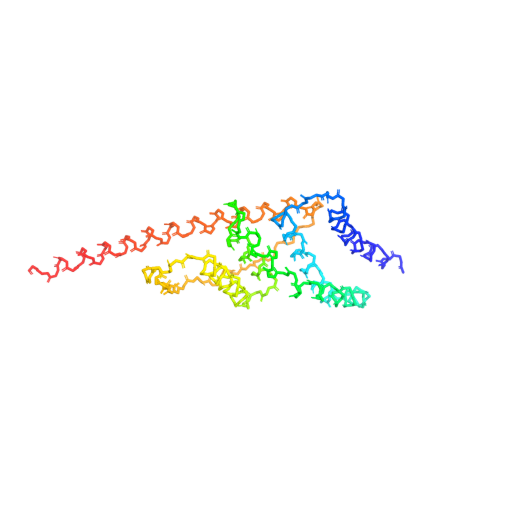.437 8.168 -15.404 1.00 40.25 138 ILE A C 1
ATOM 1123 O O . ILE A 1 138 ? -9.890 8.692 -14.433 1.00 40.25 138 ILE A O 1
ATOM 1127 N N . GLU A 1 139 ? -11.745 8.195 -15.646 1.00 36.31 139 GLU A N 1
ATOM 1128 C CA . GLU A 1 139 ? -12.783 8.697 -14.762 1.00 36.31 139 GLU A CA 1
ATOM 1129 C C . GLU A 1 139 ? -12.832 7.918 -13.443 1.00 36.31 139 GLU A C 1
ATOM 1131 O O . GLU A 1 139 ? -12.616 6.706 -13.370 1.00 36.31 139 GLU A O 1
ATOM 1136 N N . GLU A 1 140 ? -13.159 8.672 -12.402 1.00 35.94 140 GLU A N 1
ATOM 1137 C CA . GLU A 1 140 ? -13.427 8.268 -11.032 1.00 35.94 140 GLU A CA 1
ATOM 1138 C C . GLU A 1 140 ? -14.460 7.128 -10.968 1.00 35.94 140 GLU A C 1
ATOM 1140 O O . GLU A 1 140 ? -15.674 7.335 -11.006 1.00 35.94 140 GLU A O 1
ATOM 1145 N N . SER A 1 141 ? -13.994 5.880 -10.864 1.00 34.09 141 SER A N 1
ATOM 1146 C CA . SER A 1 141 ? -14.880 4.762 -10.546 1.00 34.09 141 SER A CA 1
ATOM 1147 C C . SER A 1 141 ? -15.045 4.667 -9.030 1.00 34.09 141 SER A C 1
ATOM 1149 O O . SER A 1 141 ? -14.177 4.131 -8.337 1.00 34.09 141 SER A O 1
ATOM 1151 N N . ASN A 1 142 ? -16.171 5.178 -8.530 1.00 34.88 142 ASN A N 1
ATOM 1152 C CA . ASN A 1 142 ? -16.602 5.056 -7.138 1.00 34.88 142 ASN A CA 1
ATOM 1153 C C . ASN A 1 142 ? -16.529 3.601 -6.653 1.00 34.88 142 ASN A C 1
ATOM 1155 O O . ASN A 1 142 ? -17.294 2.736 -7.088 1.00 34.88 142 ASN A O 1
ATOM 1159 N N . PHE A 1 143 ? -15.613 3.337 -5.721 1.00 32.81 143 PHE A N 1
ATOM 1160 C CA . PHE A 1 143 ? -15.496 2.053 -5.046 1.00 32.81 143 PHE A CA 1
ATOM 1161 C C . PHE A 1 143 ? -16.515 1.995 -3.904 1.00 32.81 143 PHE A C 1
ATOM 1163 O O . PHE A 1 143 ? -16.287 2.505 -2.809 1.00 32.81 143 PHE A O 1
ATOM 1170 N N . THR A 1 144 ? -17.670 1.379 -4.155 1.00 31.67 144 THR A N 1
ATOM 1171 C CA . THR A 1 144 ? -18.609 1.026 -3.088 1.00 31.67 144 THR A CA 1
ATOM 1172 C C . THR A 1 144 ? -18.018 -0.109 -2.262 1.00 31.67 144 THR A C 1
ATOM 1174 O O . THR A 1 144 ? -17.901 -1.237 -2.748 1.00 31.67 144 THR A O 1
ATOM 1177 N N . GLY A 1 145 ? -17.662 0.200 -1.014 1.00 35.22 145 GLY A N 1
ATOM 1178 C CA . GLY A 1 145 ? -17.231 -0.770 -0.017 1.00 35.22 145 GLY A CA 1
ATOM 1179 C C . GLY A 1 145 ? -18.281 -1.862 0.171 1.00 35.22 145 GLY A C 1
ATOM 1180 O O . GLY A 1 145 ? -19.371 -1.619 0.686 1.00 35.22 145 GLY A O 1
ATOM 1181 N N . ALA A 1 146 ? -17.944 -3.074 -0.261 1.00 30.61 146 ALA A N 1
ATOM 1182 C CA . ALA A 1 146 ? -18.706 -4.267 0.053 1.00 30.61 146 ALA A CA 1
ATOM 1183 C C . ALA A 1 146 ? -18.115 -4.889 1.321 1.00 30.61 146 ALA A C 1
ATOM 1185 O O . ALA A 1 146 ? -17.081 -5.550 1.283 1.00 30.61 146 ALA A O 1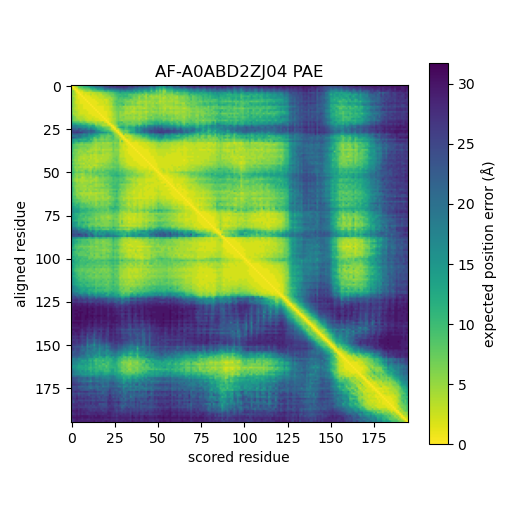
ATOM 1186 N N . ASN A 1 147 ? -18.794 -4.671 2.446 1.00 42.03 147 ASN A N 1
ATOM 1187 C CA . ASN A 1 147 ? -18.601 -5.469 3.648 1.00 42.03 147 ASN A CA 1
ATOM 1188 C C . ASN A 1 147 ? -18.942 -6.929 3.335 1.00 42.03 147 ASN A C 1
ATOM 1190 O O . ASN A 1 147 ? -20.089 -7.220 2.994 1.00 42.03 147 ASN A O 1
ATOM 1194 N N . LYS A 1 148 ? -17.977 -7.833 3.507 1.00 36.28 148 LYS A N 1
ATOM 1195 C CA . LYS A 1 148 ? -18.221 -9.239 3.841 1.00 36.28 148 LYS A CA 1
ATOM 1196 C C . LYS A 1 148 ? -17.079 -9.755 4.708 1.00 36.28 148 LYS A C 1
ATOM 1198 O O . LYS A 1 148 ? -15.926 -9.771 4.293 1.00 36.28 148 LYS A O 1
ATOM 1203 N N . GLU A 1 149 ? -17.440 -10.141 5.926 1.00 44.88 149 GLU A N 1
ATOM 1204 C CA . GLU A 1 149 ? -16.653 -11.028 6.772 1.00 44.88 149 GLU A CA 1
ATOM 1205 C C . GLU A 1 149 ? -16.521 -12.385 6.073 1.00 44.88 149 GLU A C 1
ATOM 1207 O O . GLU A 1 149 ? -17.531 -13.017 5.758 1.00 44.88 149 GLU A O 1
ATOM 1212 N N . SER A 1 150 ? -15.286 -12.820 5.831 1.00 38.69 150 SER A N 1
ATOM 1213 C CA . SER A 1 150 ? -14.939 -14.231 5.655 1.00 38.69 150 SER A CA 1
ATOM 1214 C C . SER A 1 150 ? -13.426 -14.422 5.752 1.00 38.69 150 SER A C 1
ATOM 1216 O O . SER A 1 150 ? -12.647 -13.660 5.179 1.00 38.69 150 SER A O 1
ATOM 1218 N N . ASP A 1 151 ? -13.065 -15.437 6.526 1.00 51.03 151 ASP A N 1
ATOM 1219 C CA . ASP A 1 151 ? -11.730 -15.878 6.904 1.00 51.03 151 ASP A CA 1
ATOM 1220 C C . ASP A 1 151 ? -10.949 -16.474 5.717 1.00 51.03 151 ASP A C 1
ATOM 1222 O O . ASP A 1 151 ? -11.349 -17.499 5.183 1.00 51.03 151 ASP A O 1
ATOM 1226 N N . ASP A 1 152 ? -9.877 -15.802 5.287 1.00 42.69 152 ASP A N 1
ATOM 1227 C CA . ASP A 1 152 ? -8.575 -16.354 4.853 1.00 42.69 152 ASP A CA 1
ATOM 1228 C C . ASP A 1 152 ? -7.761 -15.244 4.156 1.00 42.69 152 ASP A C 1
ATOM 1230 O O . ASP A 1 152 ? -8.172 -14.638 3.166 1.00 42.69 152 ASP A O 1
ATOM 1234 N N . ILE A 1 153 ? -6.601 -14.905 4.728 1.00 50.34 153 ILE A N 1
ATOM 1235 C CA . ILE A 1 153 ? -5.932 -13.604 4.523 1.00 50.34 153 ILE A CA 1
ATOM 1236 C C . ILE A 1 153 ? -5.179 -13.50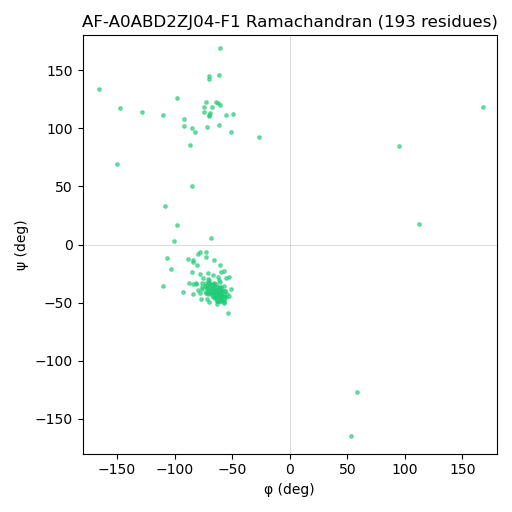8 3.183 1.00 50.34 153 ILE A C 1
ATOM 1238 O O . ILE A 1 153 ? -5.000 -12.399 2.674 1.00 50.34 153 ILE A O 1
ATOM 1242 N N . SER A 1 154 ? -4.738 -14.614 2.575 1.00 51.75 154 SER A N 1
ATOM 1243 C CA . SER A 1 154 ? -3.925 -14.592 1.344 1.00 51.75 154 SER A CA 1
ATOM 1244 C C . SER A 1 154 ? -4.751 -14.686 0.054 1.00 51.75 154 SER A C 1
ATOM 1246 O O . SER A 1 154 ? -4.474 -13.941 -0.888 1.00 51.75 154 SER A O 1
ATOM 1248 N N . ASP A 1 155 ? -5.780 -15.536 0.025 1.00 52.16 155 ASP A N 1
ATOM 1249 C CA . ASP A 1 155 ? -6.442 -15.984 -1.211 1.00 52.16 155 ASP A CA 1
ATOM 1250 C C . ASP A 1 155 ? -7.386 -14.926 -1.819 1.00 52.16 155 ASP A C 1
ATOM 1252 O O . ASP A 1 155 ? -7.478 -14.761 -3.041 1.00 52.16 155 ASP A O 1
ATOM 1256 N N . ASP A 1 156 ? -8.023 -14.112 -0.970 1.00 64.94 156 ASP A N 1
ATOM 1257 C CA . ASP A 1 156 ? -8.998 -13.114 -1.421 1.00 64.94 156 ASP A CA 1
ATOM 1258 C C . ASP A 1 156 ? -8.347 -11.923 -2.150 1.00 64.94 156 ASP A C 1
ATOM 1260 O O . ASP A 1 156 ? -8.882 -11.417 -3.136 1.00 64.94 156 ASP A O 1
ATOM 1264 N N . MET A 1 157 ? -7.147 -11.483 -1.752 1.00 62.19 157 MET A N 1
ATOM 1265 C CA . MET A 1 157 ? -6.509 -10.330 -2.410 1.00 62.19 157 MET A CA 1
ATOM 1266 C C . MET A 1 157 ? -5.916 -10.671 -3.769 1.00 62.19 157 MET A C 1
ATOM 1268 O O . MET A 1 157 ? -6.026 -9.846 -4.670 1.00 62.19 157 MET A O 1
ATOM 1272 N N . PHE A 1 158 ? -5.316 -11.852 -3.938 1.00 65.75 158 PHE A N 1
ATOM 1273 C CA . PHE A 1 158 ? -4.879 -12.290 -5.265 1.00 65.75 158 PHE A CA 1
ATOM 1274 C C . PHE A 1 158 ? -6.085 -12.474 -6.182 1.00 65.75 158 PHE A C 1
ATOM 1276 O O . PHE A 1 158 ? -6.074 -11.975 -7.301 1.00 65.75 158 PHE A O 1
ATOM 1283 N N . SER A 1 159 ? -7.182 -13.029 -5.663 1.00 72.56 159 SER A N 1
ATOM 1284 C CA . SER A 1 159 ? -8.447 -13.121 -6.394 1.00 72.56 159 SER A CA 1
ATOM 1285 C C . SER A 1 159 ? -9.021 -11.748 -6.777 1.00 72.56 159 SER A C 1
ATOM 1287 O O . SER A 1 159 ? -9.533 -11.566 -7.883 1.00 72.56 159 SER A O 1
ATOM 1289 N N . ASN A 1 160 ? -8.951 -10.758 -5.884 1.00 79.25 160 ASN A N 1
ATOM 1290 C CA . ASN A 1 160 ? -9.409 -9.393 -6.154 1.00 79.25 160 ASN A CA 1
ATOM 1291 C C . ASN A 1 160 ? -8.480 -8.655 -7.122 1.00 79.25 160 ASN A C 1
ATOM 1293 O O . ASN A 1 160 ? -8.969 -7.953 -8.009 1.00 79.25 160 ASN A O 1
ATOM 1297 N N . PHE A 1 161 ? -7.170 -8.875 -7.016 1.00 79.19 161 PHE A N 1
ATOM 1298 C CA . PHE A 1 161 ? -6.194 -8.402 -7.987 1.00 79.19 161 PHE A CA 1
ATOM 1299 C C . PHE A 1 161 ? -6.447 -9.017 -9.363 1.00 79.19 161 PHE A C 1
ATOM 1301 O O . PHE A 1 161 ? -6.511 -8.272 -10.330 1.00 79.19 161 PHE A O 1
ATOM 1308 N N . ASP A 1 162 ? -6.673 -10.327 -9.472 1.00 77.94 162 ASP A N 1
ATOM 1309 C CA . ASP A 1 162 ? -6.957 -10.993 -10.745 1.00 77.94 162 ASP A CA 1
ATOM 1310 C C . ASP A 1 162 ? -8.227 -10.425 -11.381 1.00 77.94 162 ASP A C 1
ATOM 1312 O O . ASP A 1 162 ? -8.226 -10.023 -12.548 1.00 77.94 162 ASP A O 1
ATOM 1316 N N . LYS A 1 163 ? -9.310 -10.292 -10.602 1.00 82.50 163 LYS A N 1
ATOM 1317 C CA . LYS A 1 163 ? -10.551 -9.645 -11.061 1.00 82.50 163 LYS A CA 1
ATOM 1318 C C . LYS A 1 163 ? -10.296 -8.217 -11.544 1.00 82.50 163 LYS A C 1
ATOM 1320 O O . LYS A 1 163 ? -10.807 -7.837 -12.601 1.00 82.50 163 LYS A O 1
ATOM 1325 N N . TRP A 1 164 ? -9.530 -7.428 -10.789 1.00 83.25 164 TRP A N 1
ATOM 1326 C CA . TRP A 1 164 ? -9.166 -6.060 -11.155 1.00 83.25 164 TRP A CA 1
ATOM 1327 C C . TRP A 1 164 ? -8.313 -6.029 -12.428 1.00 83.25 164 TRP A C 1
ATOM 1329 O O . TRP A 1 164 ? -8.614 -5.276 -13.350 1.00 83.25 164 TRP A O 1
ATOM 1339 N N . TYR A 1 165 ? -7.319 -6.905 -12.533 1.00 80.19 165 TYR A N 1
ATOM 1340 C CA . TYR A 1 165 ? -6.390 -7.007 -13.649 1.00 80.19 165 TYR A CA 1
ATOM 1341 C C . TYR A 1 165 ? -7.108 -7.368 -14.952 1.00 80.19 165 TYR A C 1
ATOM 1343 O O . TYR A 1 165 ? -6.936 -6.691 -15.968 1.00 80.19 165 TYR A O 1
ATOM 1351 N N . TYR A 1 166 ? -7.974 -8.387 -14.926 1.00 76.38 166 TYR A N 1
ATOM 1352 C CA . TYR A 1 166 ? -8.777 -8.768 -16.089 1.00 76.38 166 TYR A CA 1
ATOM 1353 C C . TYR A 1 166 ? -9.798 -7.691 -16.463 1.00 76.38 166 TYR A C 1
ATOM 1355 O O . TYR A 1 166 ? -9.990 -7.427 -17.652 1.00 76.38 166 TYR A O 1
ATOM 1363 N N . ARG A 1 167 ? -10.425 -7.033 -15.479 1.00 79.31 167 ARG A N 1
ATOM 1364 C CA . ARG A 1 167 ? -11.338 -5.908 -15.728 1.00 79.31 167 ARG A CA 1
ATOM 1365 C C . ARG A 1 167 ? -10.615 -4.747 -16.405 1.00 79.31 167 ARG A C 1
ATOM 1367 O O . ARG A 1 167 ? -11.103 -4.277 -17.427 1.00 79.31 167 ARG A O 1
ATOM 1374 N N . SER A 1 168 ? -9.463 -4.351 -15.871 1.00 73.75 168 SER A N 1
ATOM 1375 C CA . SER A 1 168 ? -8.654 -3.233 -16.362 1.00 73.75 168 SER A CA 1
ATOM 1376 C C . SER A 1 168 ? -8.124 -3.502 -17.778 1.00 73.75 168 SER A C 1
ATOM 1378 O O . SER A 1 168 ? -8.266 -2.678 -18.676 1.00 73.75 168 SER A O 1
ATOM 1380 N N . LYS A 1 169 ? -7.646 -4.724 -18.057 1.00 73.50 169 LYS A N 1
ATOM 1381 C CA . LYS A 1 169 ? -7.308 -5.131 -19.434 1.00 73.50 169 LYS A CA 1
ATOM 1382 C C . LYS A 1 169 ? -8.512 -5.106 -20.376 1.00 73.50 169 LYS A C 1
ATOM 1384 O O . LYS A 1 169 ? -8.382 -4.702 -21.529 1.00 73.50 169 LYS A O 1
ATOM 1389 N N . SER A 1 170 ? -9.673 -5.572 -19.913 1.00 70.06 170 SER A N 1
ATOM 1390 C CA . SER A 1 170 ? -10.886 -5.625 -20.732 1.00 70.06 170 SER A CA 1
ATOM 1391 C C . SER A 1 170 ? -11.454 -4.234 -21.027 1.00 70.06 170 SER A C 1
ATOM 1393 O O . SER A 1 170 ? -12.040 -4.059 -22.096 1.00 70.06 170 SER A O 1
ATOM 1395 N N . SER A 1 171 ? -11.281 -3.254 -20.131 1.00 65.50 171 SER A N 1
ATOM 1396 C CA . SER A 1 171 ? -11.622 -1.852 -20.401 1.00 65.50 171 SER A CA 1
ATOM 1397 C C . SER A 1 171 ? -10.658 -1.236 -21.406 1.00 65.50 171 SER A C 1
ATOM 1399 O O . SER A 1 171 ? -11.126 -0.778 -22.439 1.00 65.50 171 SER A O 1
ATOM 1401 N N . THR A 1 172 ? -9.338 -1.367 -21.224 1.00 68.62 172 THR A N 1
ATOM 1402 C CA . THR A 1 172 ? -8.353 -0.811 -22.174 1.00 68.62 172 THR A CA 1
ATOM 1403 C C . THR A 1 172 ? -8.564 -1.313 -23.609 1.00 68.62 172 THR A C 1
ATOM 1405 O O . THR A 1 172 ? -8.467 -0.540 -24.558 1.00 68.62 172 THR A O 1
ATOM 1408 N N . ILE A 1 173 ? -8.899 -2.599 -23.788 1.00 68.94 173 ILE A N 1
ATOM 1409 C CA . ILE A 1 173 ? -9.205 -3.163 -25.115 1.00 68.94 173 ILE A CA 1
ATOM 1410 C C . ILE A 1 173 ? -10.477 -2.540 -25.709 1.00 68.94 173 ILE A C 1
ATOM 1412 O O . ILE A 1 173 ? -10.507 -2.230 -26.899 1.00 68.94 173 ILE A O 1
ATOM 1416 N N . ARG A 1 174 ? -11.524 -2.345 -24.899 1.00 62.28 174 ARG A N 1
ATOM 1417 C CA . ARG A 1 174 ? -12.774 -1.716 -25.352 1.00 62.28 174 ARG A CA 1
ATOM 1418 C C . ARG A 1 174 ? -12.585 -0.242 -25.684 1.00 62.28 174 ARG A C 1
ATOM 1420 O O . ARG A 1 174 ? -13.127 0.206 -26.689 1.00 62.28 174 ARG A O 1
ATOM 1427 N N . ASP A 1 175 ? -11.813 0.484 -24.885 1.00 68.50 175 ASP A N 1
ATOM 1428 C CA . ASP A 1 175 ? -11.527 1.904 -25.098 1.00 68.50 175 ASP A CA 1
ATOM 1429 C C . ASP A 1 175 ? -10.737 2.109 -26.396 1.00 68.50 175 ASP A C 1
ATOM 1431 O O . ASP A 1 175 ? -11.072 2.987 -27.188 1.00 68.50 175 ASP A O 1
ATOM 1435 N N . TYR A 1 176 ? -9.779 1.219 -26.680 1.00 62.12 176 TYR A N 1
ATOM 1436 C CA . TYR A 1 176 ? -9.051 1.191 -27.950 1.00 62.12 176 TYR A CA 1
ATOM 1437 C C . TYR A 1 176 ? -9.956 0.872 -29.153 1.00 62.12 176 TYR A C 1
ATOM 1439 O O . TYR A 1 176 ? -9.898 1.534 -30.184 1.00 62.12 176 TYR A O 1
ATOM 1447 N N . GLN A 1 177 ? -10.851 -0.115 -29.036 1.00 69.62 177 GLN A N 1
ATOM 1448 C CA . GLN A 1 177 ? -11.807 -0.426 -30.109 1.00 69.62 177 GLN A CA 1
ATOM 1449 C C . GLN A 1 177 ? -12.807 0.714 -30.350 1.00 69.62 177 GLN A C 1
ATOM 1451 O O . GLN A 1 177 ? -13.216 0.963 -31.485 1.00 69.62 177 GLN A O 1
ATOM 1456 N N . LYS A 1 178 ? -13.207 1.414 -29.285 1.00 72.00 178 LYS A N 1
ATOM 1457 C CA . LYS A 1 178 ? -14.120 2.554 -29.352 1.00 72.00 178 LYS A CA 1
ATOM 1458 C C . LYS A 1 178 ? -13.453 3.769 -30.002 1.00 72.00 178 LYS A C 1
ATOM 1460 O O . LYS A 1 178 ? -14.097 4.411 -30.829 1.00 72.00 178 LYS A O 1
ATOM 1465 N N . SER A 1 179 ? -12.188 4.056 -29.683 1.00 77.44 179 SER A N 1
ATOM 1466 C CA . SER A 1 179 ? -11.443 5.159 -30.303 1.00 77.44 179 SER A CA 1
ATOM 1467 C C . SER A 1 179 ? -11.200 4.926 -31.801 1.00 77.44 179 SER A C 1
ATOM 1469 O O . SER A 1 179 ? -11.391 5.850 -32.590 1.00 77.44 179 SER A O 1
ATOM 1471 N N . GLU A 1 180 ? -10.900 3.692 -32.217 1.00 81.06 180 GLU A N 1
ATOM 1472 C CA . GLU A 1 180 ? -10.767 3.304 -33.633 1.00 81.06 180 GLU A CA 1
ATOM 1473 C C . GLU A 1 180 ? -12.082 3.487 -34.417 1.00 81.06 180 GLU A C 1
ATOM 1475 O O . GLU A 1 180 ? -12.093 4.084 -35.495 1.00 81.06 180 GLU A O 1
ATOM 1480 N N . LEU A 1 181 ? -13.219 3.033 -33.868 1.00 76.19 181 LEU A N 1
ATOM 1481 C CA . LEU A 1 181 ? -14.539 3.216 -34.493 1.00 76.19 181 LEU A CA 1
ATOM 1482 C C . LEU A 1 181 ? -14.892 4.698 -34.669 1.00 76.19 181 LEU A C 1
ATOM 1484 O O . LEU A 1 181 ? -15.441 5.094 -35.700 1.00 76.19 181 LEU A O 1
ATOM 1488 N N . GLN A 1 182 ? -14.555 5.514 -33.672 1.00 79.69 182 GLN A N 1
ATOM 1489 C CA . GLN A 1 182 ? -14.804 6.949 -33.688 1.00 79.69 182 GLN A CA 1
ATOM 1490 C C . GLN A 1 182 ? -13.912 7.655 -34.723 1.00 79.69 182 GLN A C 1
ATOM 1492 O O . GLN A 1 182 ? -14.400 8.497 -35.477 1.00 79.69 182 GLN A O 1
ATOM 1497 N N . ALA A 1 183 ? -12.643 7.249 -34.846 1.00 81.19 183 ALA A N 1
ATOM 1498 C CA . ALA A 1 183 ? -11.735 7.734 -35.885 1.00 81.19 183 ALA A CA 1
ATOM 1499 C C . ALA A 1 183 ? -12.216 7.368 -37.304 1.00 81.19 183 ALA A C 1
ATOM 1501 O O . ALA A 1 183 ? -12.183 8.207 -38.207 1.00 81.19 183 ALA A O 1
ATOM 1502 N N . MET A 1 184 ? -12.744 6.154 -37.501 1.00 77.81 184 MET A N 1
ATOM 1503 C CA . MET A 1 184 ? -13.313 5.729 -38.789 1.00 77.81 184 MET A CA 1
ATOM 1504 C C . MET A 1 184 ? -14.592 6.495 -39.158 1.00 77.81 184 MET A C 1
ATOM 1506 O O . MET A 1 184 ? -14.788 6.841 -40.323 1.00 77.81 184 MET A O 1
ATOM 1510 N N . GLN A 1 185 ? -15.458 6.803 -38.188 1.00 78.06 185 GLN A N 1
ATOM 1511 C CA . GLN A 1 185 ? -16.671 7.594 -38.428 1.00 78.06 185 GLN A CA 1
ATOM 1512 C C . GLN A 1 185 ? -16.363 9.045 -38.817 1.00 78.06 185 GLN A C 1
ATOM 1514 O O . GLN A 1 185 ? -17.036 9.594 -39.690 1.00 78.06 185 GLN A O 1
ATOM 1519 N N . VAL A 1 186 ? -15.329 9.651 -38.227 1.00 82.12 186 VAL A N 1
ATOM 1520 C CA . VAL A 1 186 ? -14.874 11.002 -38.595 1.00 82.12 186 VAL A CA 1
ATOM 1521 C C . VAL A 1 186 ? -14.334 11.022 -40.031 1.00 82.12 186 VAL A C 1
ATOM 1523 O O . VAL A 1 186 ? -14.747 11.866 -40.825 1.00 82.12 186 VAL A O 1
ATOM 1526 N N . ALA A 1 187 ? -13.513 10.039 -40.414 1.00 75.81 187 ALA A N 1
ATOM 1527 C CA . ALA A 1 187 ? -12.964 9.939 -41.772 1.00 75.81 187 ALA A CA 1
ATOM 1528 C C . ALA A 1 187 ? -14.041 9.718 -42.862 1.00 75.81 187 ALA A C 1
ATOM 1530 O O . ALA A 1 187 ? -13.929 10.226 -43.983 1.00 75.81 187 ALA A O 1
ATOM 1531 N N . LEU A 1 188 ? -15.115 8.987 -42.540 1.00 72.88 188 LEU A N 1
ATOM 1532 C CA . LEU A 1 188 ? -16.259 8.783 -43.440 1.00 72.88 188 LEU A CA 1
ATOM 1533 C C . LEU A 1 188 ? -17.169 10.023 -43.544 1.00 72.88 188 LEU A C 1
ATOM 1535 O O . LEU A 1 188 ? -17.783 10.255 -44.584 1.00 72.88 188 LEU A O 1
ATOM 1539 N N . GLY A 1 189 ? -17.238 10.848 -42.496 1.00 67.94 189 GLY A N 1
ATOM 1540 C CA . GLY A 1 189 ? -17.974 12.116 -42.513 1.00 67.94 189 GLY A CA 1
ATOM 1541 C C . GLY A 1 189 ? -17.310 13.187 -43.385 1.00 67.94 189 GLY A C 1
ATOM 1542 O O . GLY A 1 189 ? -17.993 13.901 -44.119 1.00 67.94 189 GLY A O 1
ATOM 1543 N N . GLU A 1 190 ? -15.978 13.260 -43.374 1.00 59.06 190 GLU A N 1
ATOM 1544 C CA . GLU A 1 190 ? -15.213 14.229 -44.176 1.00 59.06 190 GLU A CA 1
ATOM 1545 C C . GLU A 1 190 ? -15.222 13.920 -45.683 1.00 59.06 190 GLU A C 1
ATOM 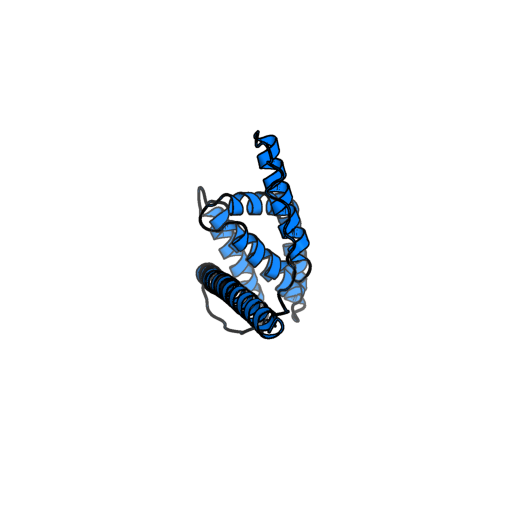1547 O O . GLU A 1 190 ? -15.095 14.824 -46.512 1.00 59.06 190 GLU A O 1
ATOM 1552 N N . SER A 1 191 ? -15.433 12.657 -46.060 1.00 57.88 191 SER A N 1
ATOM 1553 C CA . SER A 1 191 ? -15.531 12.227 -47.461 1.00 57.88 191 SER A CA 1
ATOM 1554 C C . SER A 1 191 ? -16.913 12.476 -48.087 1.00 57.88 191 SER A C 1
ATOM 1556 O O . SER A 1 191 ? -17.010 12.555 -49.309 1.00 57.88 191 SER A O 1
ATOM 1558 N N . CYS A 1 192 ? -17.962 12.700 -47.285 1.00 54.19 192 CYS A N 1
ATOM 1559 C CA . CYS A 1 192 ? -19.301 13.075 -47.769 1.00 54.19 192 CYS A CA 1
ATOM 1560 C C . CYS A 1 192 ? -19.482 14.584 -48.038 1.00 54.19 192 CYS A C 1
ATOM 1562 O O . CYS A 1 192 ? -20.453 14.965 -48.683 1.00 54.19 192 CYS A O 1
ATOM 1564 N N . PHE A 1 193 ? -18.563 15.449 -47.586 1.00 50.69 193 PHE A N 1
ATOM 1565 C CA . PHE A 1 193 ? -18.643 16.912 -47.769 1.00 50.69 193 PHE A CA 1
ATOM 1566 C C . PHE A 1 193 ? -17.773 17.464 -48.918 1.00 50.69 193 PHE A C 1
ATOM 1568 O O . PHE A 1 193 ? -17.726 18.675 -49.130 1.00 50.69 193 PHE A O 1
ATOM 1575 N N . ARG A 1 194 ? -17.088 16.593 -49.675 1.00 52.00 194 ARG A N 1
ATOM 1576 C CA . ARG A 1 194 ? -16.272 16.940 -50.860 1.00 52.00 194 ARG A CA 1
ATOM 1577 C C . ARG A 1 194 ? -16.908 16.492 -52.191 1.00 52.00 194 ARG A C 1
ATOM 1579 O O . ARG A 1 194 ? -16.182 16.125 -53.114 1.00 52.00 194 ARG A O 1
ATOM 1586 N N . GLY A 1 195 ? -18.239 16.495 -52.276 1.00 45.09 195 GLY A N 1
ATOM 1587 C CA . GLY A 1 195 ? -19.007 16.239 -53.505 1.00 45.09 195 GLY A CA 1
ATOM 1588 C C . GLY A 1 195 ? -19.620 17.511 -54.064 1.00 45.09 195 GLY A C 1
ATOM 1589 O O . GLY A 1 195 ? -20.285 18.209 -53.269 1.00 45.09 195 GLY A O 1
#

Organism: NCBI:txid153742

Secondary structure (DSSP, 8-state):
-TTHHHHHHHHHHHHHHHHHHHHH-SS--HHHHHHHHHHHHHHHHHHHT-S-HHHHHHHHHHHHHHHHHHHHHHHHHHHHHHTSTTTHHHHHHHHHHHHHGGGHHHHHHHHHHHHHHHHHHTT----TTS----------------------TTHHHHHHHHHHHHHHHHHHHHHHHHHHHHHHHHHHHHHSS--